Protein 3GOH (pdb70)

Solvent-accessible surface area: 13805 Å² total

Secondary structure (DSSP, 8-state):
-EEEEEEEETTTTEEEEEEEEPPPPPTTEEEEEEEEEEE-HHHHHHHHH-TT-PPTT----SEEEEEEEEE-TTS------EEEEE--TTS--SSBSEEEEETT-----TTS-HHHHHTSHHHHHHHHHHHTTS---S--EEEEE--SHHHHHHH--TTTT-EEEEE-SS--HHHHHHHTEEEEESSGGG--S-EEEEE--TTGGGEEEEEEEEEE-----SEEEEE-GGGHHHH--HHHHHH--HHHHHHHHHHTT---PPPEEEETT--HHHHHHHHH---EEEES--

Radius of gyration: 19.59 Å; Cα contacts (8 Å, |Δi|>4): 648; chains: 1; bounding box: 59×44×46 Å

CATH classification: 3.90.180.10 (+1 more: 3.40.50.720)

Structure (mmCIF, N/CA/C/O backbone):
data_3GOH
#
_entry.id   3GOH
#
_cell.length_a   98.068
_cell.length_b   52.046
_cell.length_c   68.936
_cell.angle_alpha   90.000
_cell.angle_beta   95.290
_cell.angle_gamma   90.000
#
_symmetry.space_group_name_H-M   'C 1 2 1'
#
loop_
_entity.id
_entity.type
_entity.pdbx_description
1 polymer 'Alcohol dehydrogenase, zinc-containing'
2 non-polymer GLYCEROL
3 water water
#
loop_
_atom_site.group_PDB
_atom_site.id
_atom_site.type_symbol
_atom_site.label_atom_id
_atom_site.label_alt_id
_atom_site.label_comp_id
_atom_site.label_asym_id
_atom_site.label_entity_id
_atom_site.label_seq_id
_atom_site.pdbx_PDB_ins_code
_atom_site.Cartn_x
_atom_site.Cartn_y
_atom_site.Cartn_z
_atom_site.occupancy
_atom_site.B_iso_or_equiv
_atom_site.auth_seq_id
_atom_site.auth_comp_id
_atom_site.auth_asym_id
_atom_site.auth_atom_id
_atom_site.pdbx_PDB_model_num
ATOM 6 N N . GLU A 1 3 ? 10.885 2.077 0.233 1.00 45.63 2 GLU A N 1
ATOM 7 C CA . GLU A 1 3 ? 10.727 0.832 0.974 1.00 43.22 2 GLU A CA 1
ATOM 8 C C . GLU A 1 3 ? 12.069 0.022 1.144 1.00 34.32 2 GLU A C 1
ATOM 9 O O . GLU A 1 3 ? 12.342 -0.470 2.226 1.00 35.67 2 GLU A O 1
ATOM 15 N N . GLN A 1 4 ? 12.921 -0.009 0.122 1.00 30.11 3 GLN A N 1
ATOM 16 C CA . GLN A 1 4 ? 14.191 -0.743 0.276 1.00 24.71 3 GLN A CA 1
ATOM 17 C C . GLN A 1 4 ? 15.370 0.277 0.211 1.00 27.97 3 GLN A C 1
ATOM 18 O O . GLN A 1 4 ? 15.214 1.434 -0.200 1.00 25.53 3 GLN A O 1
ATOM 24 N N . HIS A 1 5 ? 16.542 -0.194 0.624 1.00 21.47 4 HIS A N 1
ATOM 25 C CA . HIS A 1 5 ? 17.765 0.545 0.418 1.00 19.17 4 HIS A CA 1
ATOM 26 C C . HIS A 1 5 ? 18.917 -0.391 0.100 1.00 17.03 4 HIS A C 1
ATOM 27 O O . HIS A 1 5 ? 18.849 -1.625 0.347 1.00 17.50 4 HIS A O 1
ATOM 34 N N . GLN A 1 6 ? 19.962 0.216 -0.445 1.00 17.82 5 GLN A N 1
ATOM 35 C CA A GLN A 1 6 ? 21.133 -0.477 -0.821 0.50 16.06 5 GLN A CA 1
ATOM 36 C CA B GLN A 1 6 ? 21.129 -0.521 -0.826 0.50 17.53 5 GLN A CA 1
ATOM 37 C C . GLN A 1 6 ? 22.074 -0.636 0.362 1.00 17.09 5 GLN A C 1
ATOM 38 O O . GLN A 1 6 ? 22.313 0.341 1.057 1.00 17.96 5 GLN A O 1
ATOM 49 N N . VAL A 1 7 ? 22.624 -1.840 0.539 1.00 15.63 6 VAL A N 1
ATOM 50 C CA . VAL A 1 7 ? 23.551 -2.217 1.629 1.00 14.96 6 VAL A CA 1
ATOM 51 C C . VAL A 1 7 ? 24.700 -3.023 1.015 1.00 19.71 6 VAL A C 1
ATOM 52 O O . VAL A 1 7 ? 24.555 -3.736 -0.020 1.00 19.33 6 VAL A O 1
ATOM 56 N N . TRP A 1 8 ? 25.825 -2.989 1.713 1.00 16.97 7 TRP A N 1
ATOM 57 C CA . TRP A 1 8 ? 26.936 -3.896 1.461 1.00 18.66 7 TRP A CA 1
ATOM 58 C C . TRP A 1 8 ? 26.931 -4.909 2.581 1.00 18.83 7 TRP A C 1
ATOM 59 O O . TRP A 1 8 ? 27.190 -4.549 3.717 1.00 20.10 7 TRP A O 1
ATOM 70 N N . ALA A 1 9 ? 26.591 -6.134 2.234 1.00 18.91 8 ALA A N 1
ATOM 71 C CA . ALA A 1 9 ? 26.286 -7.219 3.172 1.00 22.04 8 ALA A CA 1
ATOM 72 C C . ALA A 1 9 ? 27.429 -8.217 3.204 1.00 20.34 8 ALA A C 1
ATOM 73 O O . ALA A 1 9 ? 27.987 -8.609 2.195 1.00 19.63 8 ALA A O 1
ATOM 75 N N . TYR A 1 10 ? 27.764 -8.662 4.418 1.00 21.47 9 TYR A N 1
ATOM 76 C CA . TYR A 1 10 ? 28.913 -9.507 4.656 1.00 18.33 9 TYR A CA 1
ATOM 77 C C . TYR A 1 10 ? 28.649 -10.970 4.231 1.00 19.43 9 TYR A C 1
ATOM 78 O O . TYR A 1 10 ? 27.613 -11.548 4.560 1.00 21.63 9 TYR A O 1
ATOM 87 N N . GLN A 1 11 ? 29.614 -11.519 3.518 1.00 20.05 10 GLN A N 1
ATOM 88 C CA . GLN A 1 11 ? 29.617 -12.920 3.098 1.00 22.47 10 GLN A CA 1
ATOM 89 C C . GLN A 1 11 ? 30.712 -13.617 3.916 1.00 22.53 10 GLN A C 1
ATOM 90 O O . GLN A 1 11 ? 31.905 -13.350 3.743 1.00 21.98 10 GLN A O 1
ATOM 96 N N . THR A 1 12 ? 30.279 -14.491 4.835 1.00 23.74 11 THR A N 1
ATOM 97 C CA . THR A 1 12 ? 31.168 -15.198 5.731 1.00 24.22 11 THR A CA 1
ATOM 98 C C . THR A 1 12 ? 32.152 -16.115 4.965 1.00 25.18 11 THR A C 1
ATOM 99 O O . THR A 1 12 ? 33.333 -16.202 5.300 1.00 28.06 11 THR A O 1
ATOM 103 N N . LYS A 1 13 ? 31.660 -16.805 3.930 1.00 26.82 12 LYS A N 1
ATOM 104 C CA . LYS A 1 13 ? 32.459 -17.772 3.194 1.00 29.28 12 LYS A CA 1
ATOM 105 C C . LYS A 1 13 ? 33.675 -17.128 2.565 1.00 29.73 12 LYS A C 1
ATOM 106 O O . LYS A 1 13 ? 34.754 -17.663 2.609 1.00 30.76 12 LYS A O 1
ATOM 112 N N . THR A 1 14 ? 33.484 -15.965 1.959 1.00 27.58 13 THR A N 1
ATOM 113 C CA . THR A 1 14 ? 34.527 -15.327 1.151 1.00 25.27 13 THR A CA 1
ATOM 114 C C . THR A 1 14 ? 35.143 -14.082 1.818 1.00 24.75 13 THR A C 1
ATOM 115 O O . THR A 1 14 ? 35.982 -13.415 1.212 1.00 25.82 13 THR A O 1
ATOM 119 N N . HIS A 1 15 ? 34.702 -13.769 3.020 1.00 24.38 14 HIS A N 1
ATOM 120 C CA . HIS A 1 15 ? 35.230 -12.609 3.800 1.00 24.24 14 HIS A CA 1
ATOM 121 C C . HIS A 1 15 ? 35.190 -11.349 2.950 1.00 25.77 14 HIS A C 1
ATOM 122 O O . HIS A 1 15 ? 36.206 -10.706 2.690 1.00 22.40 14 HIS A O 1
ATOM 129 N N . SER A 1 16 ? 33.990 -11.045 2.442 1.00 23.67 15 SER A N 1
ATOM 130 C CA . SER A 1 16 ? 33.817 -9.969 1.506 1.00 20.66 15 SER A CA 1
ATOM 131 C C . SER A 1 16 ? 32.442 -9.382 1.720 1.00 20.37 15 SER A C 1
ATOM 132 O O . SER A 1 16 ? 31.678 -9.839 2.575 1.00 20.39 15 SER A O 1
ATOM 135 N N . VAL A 1 17 ? 32.168 -8.309 0.989 1.00 19.36 16 VAL A N 1
ATOM 136 C CA . VAL A 1 17 ? 30.832 -7.712 0.989 1.00 18.20 16 VAL A CA 1
ATOM 137 C C . VAL A 1 17 ? 30.290 -7.695 -0.444 1.00 19.36 16 VAL A C 1
ATOM 138 O O . VAL A 1 17 ? 31.047 -7.675 -1.450 1.00 21.72 16 VAL A O 1
ATOM 142 N N . THR A 1 18 ? 28.971 -7.732 -0.537 1.00 18.33 17 THR A N 1
ATOM 143 C CA . THR A 1 18 ? 28.277 -7.702 -1.781 1.00 18.64 17 THR A CA 1
ATOM 144 C C . THR A 1 18 ? 27.104 -6.747 -1.670 1.00 18.94 17 THR A C 1
ATOM 145 O O . THR A 1 18 ? 26.485 -6.572 -0.605 1.00 20.10 17 THR A O 1
ATOM 149 N N . LEU A 1 19 ? 26.737 -6.145 -2.791 1.00 19.41 18 LEU A N 1
ATOM 150 C CA . LEU A 1 19 ? 25.678 -5.148 -2.817 1.00 18.09 18 LEU A CA 1
ATOM 151 C C . LEU A 1 19 ? 24.309 -5.814 -2.928 1.00 16.40 18 LEU A C 1
ATOM 152 O O . LEU A 1 19 ? 24.111 -6.727 -3.754 1.00 18.21 18 LEU A O 1
ATOM 157 N N . ASN A 1 20 ? 23.392 -5.375 -2.070 1.00 19.40 19 ASN A N 1
ATOM 158 C CA . ASN A 1 20 ? 22.034 -5.880 -2.118 1.00 17.22 19 ASN A CA 1
ATOM 159 C C . ASN A 1 20 ? 21.038 -4.796 -1.721 1.00 17.41 19 ASN A C 1
ATOM 160 O O . ASN A 1 20 ? 21.426 -3.733 -1.201 1.00 18.51 19 ASN A O 1
ATOM 165 N N . SER A 1 21 ? 19.774 -5.018 -2.051 1.00 17.02 20 SER A N 1
ATOM 166 C CA A SER A 1 21 ? 18.674 -4.148 -1.645 0.50 17.06 20 SER A CA 1
ATOM 167 C CA B SER A 1 21 ? 18.689 -4.147 -1.653 0.50 17.67 20 SER A CA 1
ATOM 168 C C . SER A 1 21 ? 17.869 -4.893 -0.621 1.00 19.07 20 SER A C 1
ATOM 169 O O . SER A 1 21 ? 17.498 -6.075 -0.849 1.00 19.36 20 SER A O 1
ATOM 174 N N . VAL A 1 22 ? 17.635 -4.260 0.512 1.00 18.09 21 VAL A N 1
ATOM 175 C CA . VAL A 1 22 ? 16.924 -4.845 1.648 1.00 16.72 21 VAL A CA 1
ATOM 176 C C . VAL A 1 22 ? 15.965 -3.847 2.230 1.00 22.57 21 VAL A C 1
ATOM 177 O O . VAL A 1 22 ? 16.066 -2.646 2.011 1.00 19.71 21 VAL A O 1
ATOM 181 N N . ASP A 1 23 ? 14.996 -4.352 2.983 1.00 24.90 22 ASP A N 1
ATOM 182 C CA . ASP A 1 23 ? 14.002 -3.470 3.556 1.00 27.60 22 ASP A CA 1
ATOM 183 C C . ASP A 1 23 ? 14.654 -2.474 4.523 1.00 28.17 22 ASP A C 1
ATOM 184 O O . ASP A 1 23 ? 15.567 -2.763 5.284 1.00 26.88 22 ASP A O 1
ATOM 189 N N . ILE A 1 24 ? 14.203 -1.225 4.424 1.00 31.80 23 ILE A N 1
ATOM 190 C CA . ILE A 1 24 ? 14.557 -0.268 5.444 1.00 31.79 23 ILE A CA 1
ATOM 191 C C . ILE A 1 24 ? 13.665 -0.591 6.637 1.00 34.26 23 ILE A C 1
ATOM 192 O O . ILE A 1 24 ? 12.419 -0.656 6.491 1.00 33.41 23 ILE A O 1
ATOM 197 N N . PRO A 1 25 ? 14.287 -0.842 7.782 1.00 35.82 24 PRO A N 1
ATOM 198 C CA . PRO A 1 25 ? 13.624 -1.119 9.046 1.00 41.42 24 PRO A CA 1
ATOM 199 C C . PRO A 1 25 ? 12.777 0.059 9.565 1.00 42.81 24 PRO A C 1
ATOM 200 O O . PRO A 1 25 ? 13.153 1.219 9.402 1.00 39.07 24 PRO A O 1
ATOM 204 N N . ALA A 1 26 ? 11.636 -0.247 10.172 1.00 44.60 25 ALA A N 1
ATOM 205 C CA . ALA A 1 26 ? 10.973 0.681 11.103 1.00 43.57 25 ALA A CA 1
ATOM 206 C C . ALA A 1 26 ? 11.894 0.836 12.331 1.00 41.75 25 ALA A C 1
ATOM 207 O O . ALA A 1 26 ? 12.718 -0.045 12.603 1.00 40.68 25 ALA A O 1
ATOM 209 N N . LEU A 1 27 ? 11.742 1.950 13.061 1.00 40.00 26 LEU A N 1
ATOM 210 C CA . LEU A 1 27 ? 12.616 2.347 14.209 1.00 36.42 26 LEU A CA 1
ATOM 211 C C . LEU A 1 27 ? 12.067 2.042 15.617 1.00 38.24 26 LEU A C 1
ATOM 212 O O . LEU A 1 27 ? 10.877 2.203 15.823 1.00 38.73 26 LEU A O 1
ATOM 217 N N . ALA A 1 28 ? 12.937 1.699 16.572 1.00 37.47 27 ALA A N 1
ATOM 218 C CA . ALA A 1 28 ? 12.570 1.633 18.004 1.00 39.12 27 ALA A CA 1
ATOM 219 C C . ALA A 1 28 ? 12.361 3.036 18.587 1.00 39.72 27 ALA A C 1
ATOM 220 O O . ALA A 1 28 ? 12.639 4.038 17.924 1.00 38.76 27 ALA A O 1
ATOM 222 N N . ALA A 1 29 ? 11.873 3.114 19.832 1.00 37.14 28 ALA A N 1
ATOM 223 C CA . ALA A 1 29 ? 11.402 4.390 20.371 1.00 36.50 28 ALA A CA 1
ATOM 224 C C . ALA A 1 29 ? 12.492 5.459 20.513 1.00 35.28 28 ALA A C 1
ATOM 225 O O . ALA A 1 29 ? 12.209 6.644 20.277 1.00 36.73 28 ALA A O 1
ATOM 227 N N . ASP A 1 30 ? 13.693 5.037 20.931 1.00 35.02 29 ASP A N 1
ATOM 228 C CA . ASP A 1 30 ? 14.868 5.889 21.111 1.00 33.58 29 ASP A CA 1
ATOM 229 C C . ASP A 1 30 ? 15.824 5.900 19.900 1.00 31.83 29 ASP A C 1
ATOM 230 O O . ASP A 1 30 ? 16.930 6.423 20.010 1.00 33.44 29 ASP A O 1
ATOM 232 N N . ASP A 1 31 ? 15.393 5.296 18.793 1.00 28.93 30 ASP A N 1
ATOM 233 C CA . ASP A 1 31 ? 16.189 5.242 17.537 1.00 30.52 30 ASP A CA 1
ATOM 234 C C . ASP A 1 31 ? 15.925 6.366 16.499 1.00 28.98 30 ASP A C 1
ATOM 235 O O . ASP A 1 31 ? 14.857 6.969 16.422 1.00 29.01 30 ASP A O 1
ATOM 240 N N . ILE A 1 32 ? 16.950 6.615 15.671 1.00 25.76 31 ILE A N 1
ATOM 241 C CA . ILE A 1 32 ? 16.885 7.571 14.557 1.00 26.55 31 ILE A CA 1
ATOM 242 C C . ILE A 1 32 ? 17.427 6.894 13.300 1.00 25.11 31 ILE A C 1
ATOM 243 O O . ILE A 1 32 ? 18.224 5.964 13.422 1.00 25.79 31 ILE A O 1
ATOM 248 N N . LEU A 1 33 ? 16.911 7.298 12.146 1.00 21.38 32 LEU A N 1
ATOM 249 C CA . LEU A 1 33 ? 17.363 6.829 1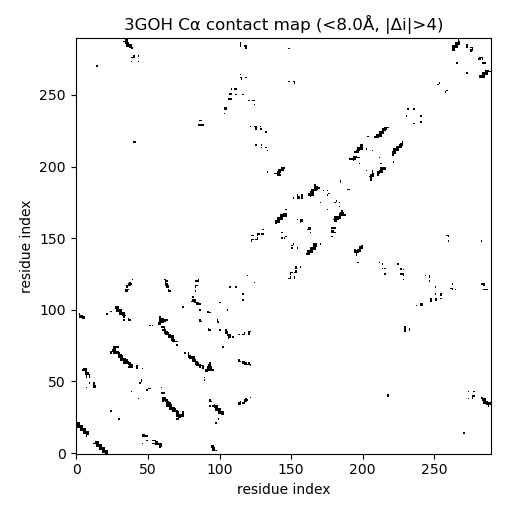0.849 1.00 22.22 32 LEU A CA 1
ATOM 250 C C . LEU A 1 33 ? 18.152 7.933 10.183 1.00 20.38 32 LEU A C 1
ATOM 251 O O . LEU A 1 33 ? 17.649 9.046 9.929 1.00 21.62 32 LEU A O 1
ATOM 256 N N . VAL A 1 34 ? 19.422 7.633 9.895 1.00 20.33 33 VAL A N 1
ATOM 257 C CA . VAL A 1 34 ? 20.270 8.574 9.198 1.00 19.57 33 VAL A CA 1
ATOM 258 C C . VAL A 1 34 ? 20.391 8.161 7.743 1.00 18.37 33 VAL A C 1
ATOM 259 O O . VAL A 1 34 ? 20.653 7.019 7.443 1.00 18.45 33 VAL A O 1
ATOM 263 N N . GLN A 1 35 ? 20.200 9.125 6.844 1.00 19.75 34 GLN A N 1
ATOM 264 C CA . GLN A 1 35 ? 20.465 8.977 5.446 1.00 18.01 34 GLN A CA 1
ATOM 265 C C . GLN A 1 35 ? 21.946 9.284 5.236 1.00 17.38 34 GLN A C 1
ATOM 266 O O . GLN A 1 35 ? 22.347 10.455 5.378 1.00 17.66 34 GLN A O 1
ATOM 272 N N . ASN A 1 36 ? 22.746 8.261 5.016 1.00 18.15 35 ASN A N 1
ATOM 273 C CA . ASN A 1 36 ? 24.183 8.450 4.880 1.00 18.66 35 ASN A CA 1
ATOM 274 C C . ASN A 1 36 ? 24.530 9.261 3.630 1.00 22.98 35 ASN A C 1
ATOM 275 O O . ASN A 1 36 ? 23.893 9.145 2.574 1.00 21.93 35 ASN A O 1
ATOM 280 N N . GLN A 1 37 ? 25.441 10.196 3.822 1.00 16.94 36 GLN A N 1
ATOM 281 C CA . GLN A 1 37 ? 25.991 10.984 2.737 1.00 16.12 36 GLN A CA 1
ATOM 282 C C . GLN A 1 37 ? 27.429 10.680 2.521 1.00 17.99 36 GLN A C 1
ATOM 283 O O . GLN A 1 37 ? 27.933 10.883 1.435 1.00 19.34 36 GLN A O 1
ATOM 289 N N . ALA A 1 38 ? 28.130 10.279 3.573 1.00 17.82 37 ALA A N 1
ATOM 290 C CA . ALA A 1 38 ? 29.496 9.763 3.394 1.00 17.19 37 ALA A CA 1
ATOM 291 C C . ALA A 1 38 ? 29.720 8.699 4.432 1.00 16.59 37 ALA A C 1
ATOM 292 O O . ALA A 1 38 ? 29.071 8.721 5.499 1.00 18.93 37 ALA A O 1
ATOM 294 N N . ILE A 1 39 ? 30.604 7.767 4.098 1.00 18.00 38 ILE A N 1
ATOM 295 C CA . ILE A 1 39 ? 30.815 6.564 4.906 1.00 18.15 38 ILE A CA 1
ATOM 296 C C . ILE A 1 39 ? 32.298 6.453 5.120 1.00 18.09 38 ILE A C 1
ATOM 297 O O . ILE A 1 39 ? 33.083 6.467 4.145 1.00 19.27 38 ILE A O 1
ATOM 302 N N . GLY A 1 40 ? 32.739 6.322 6.354 1.00 18.92 39 GLY A N 1
ATOM 303 C CA . GLY A 1 40 ? 34.125 6.115 6.676 1.00 19.41 39 GLY A CA 1
ATOM 304 C C . GLY A 1 40 ? 34.520 4.678 6.531 1.00 19.36 39 GLY A C 1
ATOM 305 O O . GLY A 1 40 ? 33.733 3.751 6.761 1.00 19.80 39 GLY A O 1
ATOM 306 N N . ILE A 1 41 ? 35.750 4.432 6.106 1.00 18.20 40 ILE A N 1
ATOM 307 C CA . ILE A 1 41 ? 36.323 3.110 6.251 1.00 20.60 40 ILE A CA 1
ATOM 308 C C . ILE A 1 41 ? 37.434 3.225 7.300 1.00 22.03 40 ILE A C 1
ATOM 309 O O . ILE A 1 41 ? 38.313 4.122 7.200 1.00 21.81 40 ILE A O 1
ATOM 314 N N . ASN A 1 42 ? 37.434 2.325 8.266 1.00 20.09 41 ASN A N 1
ATOM 315 C CA . ASN A 1 42 ? 38.382 2.273 9.346 1.00 18.38 41 ASN A CA 1
ATOM 316 C C . ASN A 1 42 ? 39.061 0.919 9.285 1.00 22.61 41 ASN A C 1
ATOM 317 O O . ASN A 1 42 ? 38.470 -0.044 8.804 1.00 20.70 41 ASN A O 1
ATOM 322 N N . PRO A 1 43 ? 40.305 0.837 9.800 1.00 22.05 42 PRO A N 1
ATOM 323 C CA . PRO A 1 43 ? 40.948 -0.462 9.883 1.00 21.56 42 PRO A CA 1
ATOM 324 C C . PRO A 1 43 ? 40.090 -1.543 10.540 1.00 20.42 42 PRO A C 1
ATOM 325 O O . PRO A 1 43 ? 40.110 -2.691 10.056 1.00 22.99 42 PRO A O 1
ATOM 329 N N . VAL A 1 44 ? 39.322 -1.215 11.583 1.00 20.54 43 VAL A N 1
ATOM 330 C CA . VAL A 1 44 ? 38.545 -2.221 12.264 1.00 23.54 43 VAL A CA 1
ATOM 331 C C . VAL A 1 44 ? 37.567 -2.868 11.284 1.00 22.08 43 VAL A C 1
ATOM 332 O O . VAL A 1 44 ? 37.328 -4.062 11.341 1.00 21.69 43 VAL A O 1
ATOM 336 N N . ASP A 1 45 ? 37.069 -2.081 10.321 1.00 20.36 44 ASP A N 1
ATOM 337 C CA . ASP A 1 45 ? 36.099 -2.632 9.334 1.00 19.46 44 ASP A CA 1
ATOM 338 C C . ASP A 1 45 ? 36.732 -3.700 8.443 1.00 21.52 44 ASP A C 1
ATOM 339 O O . ASP A 1 45 ? 36.233 -4.839 8.355 1.00 22.51 44 ASP A O 1
ATOM 344 N N . TRP A 1 46 ? 37.846 -3.394 7.784 1.00 21.16 45 TRP A N 1
ATOM 345 C CA . TRP A 1 46 ? 38.457 -4.433 6.978 1.00 21.00 45 TRP A CA 1
ATOM 346 C C . TRP A 1 46 ? 39.052 -5.564 7.824 1.00 21.36 45 TRP A C 1
ATOM 347 O O . TRP A 1 46 ? 39.104 -6.734 7.364 1.00 23.15 45 TRP A O 1
ATOM 358 N N . LYS A 1 47 ? 39.492 -5.266 9.063 1.00 23.66 46 LYS A N 1
ATOM 359 C CA . LYS A 1 47 ? 39.990 -6.328 9.955 1.00 26.49 46 LYS A CA 1
ATOM 360 C C . LYS A 1 47 ? 38.867 -7.288 10.338 1.00 25.22 46 LYS A C 1
ATOM 361 O O . LYS A 1 47 ? 39.086 -8.508 10.313 1.00 25.71 46 LYS A O 1
ATOM 367 N N . PHE A 1 48 ? 37.677 -6.775 10.680 1.00 22.04 47 PHE A N 1
ATOM 368 C CA . PHE A 1 48 ? 36.599 -7.649 11.067 1.00 21.54 47 PHE A CA 1
ATOM 369 C C . PHE A 1 48 ? 36.045 -8.376 9.831 1.00 21.29 47 PHE A C 1
ATOM 370 O O . PHE A 1 48 ? 35.635 -9.547 9.926 1.00 22.92 47 PHE A O 1
ATOM 378 N N . ILE A 1 49 ? 36.077 -7.740 8.664 1.00 21.76 48 ILE A N 1
ATOM 379 C CA . ILE A 1 49 ? 35.648 -8.429 7.431 1.00 22.84 48 ILE A CA 1
ATOM 380 C C . ILE A 1 49 ? 36.546 -9.652 7.193 1.00 26.80 48 ILE A C 1
ATOM 381 O O . ILE A 1 49 ? 36.066 -10.736 6.818 1.00 24.09 48 ILE A O 1
ATOM 386 N N . LYS A 1 50 ? 37.831 -9.472 7.455 1.00 26.75 49 LYS A N 1
ATOM 387 C CA . LYS A 1 50 ? 38.814 -10.546 7.265 1.00 29.42 49 LYS A CA 1
ATOM 388 C C . LYS A 1 50 ? 38.714 -11.662 8.290 1.00 27.25 49 LYS A C 1
ATOM 389 O O . LYS A 1 50 ? 38.792 -12.852 7.915 1.00 31.50 49 LYS A O 1
ATOM 393 N N . ALA A 1 51 ? 38.552 -11.325 9.561 1.00 29.03 50 ALA A N 1
ATOM 394 C CA . ALA A 1 51 ? 38.689 -12.298 10.659 1.00 30.75 50 ALA A CA 1
ATOM 395 C C . ALA A 1 51 ? 37.340 -12.704 11.254 1.00 32.33 50 ALA A C 1
ATOM 396 O O . ALA A 1 51 ? 37.260 -13.704 11.948 1.00 30.16 50 ALA A O 1
ATOM 398 N N . ASN A 1 52 ? 36.292 -11.938 10.977 1.00 27.29 51 ASN A N 1
ATOM 399 C CA . ASN A 1 52 ? 34.967 -12.138 11.608 1.00 26.32 51 ASN A CA 1
ATOM 400 C C . ASN A 1 52 ? 34.996 -12.510 13.097 1.00 29.31 51 ASN A C 1
ATOM 401 O O . ASN A 1 52 ? 34.383 -13.503 13.516 1.00 27.99 51 ASN A O 1
ATOM 406 N N . PRO A 1 53 ? 35.668 -11.689 13.908 1.00 28.78 52 PRO A N 1
ATOM 407 C CA . PRO A 1 53 ? 35.950 -12.075 15.271 1.00 30.37 52 PRO A CA 1
ATOM 408 C C . PRO A 1 53 ? 34.742 -12.108 16.169 1.00 31.54 52 PRO A C 1
ATOM 409 O O . PRO A 1 53 ? 34.782 -12.795 17.180 1.00 32.07 52 PRO A O 1
ATOM 413 N N . ILE A 1 54 ? 33.656 -11.435 15.812 1.00 28.27 53 ILE A N 1
ATOM 414 C CA . ILE A 1 54 ? 32.469 -11.480 16.646 1.00 27.97 53 ILE A CA 1
ATOM 415 C C . ILE A 1 54 ? 31.296 -12.227 16.001 1.00 28.22 53 ILE A C 1
ATOM 416 O O . ILE A 1 54 ? 30.143 -12.029 16.375 1.00 27.10 53 ILE A O 1
ATOM 421 N N . ASN A 1 55 ? 31.637 -13.117 15.078 1.00 27.41 54 ASN A N 1
ATOM 422 C CA A ASN A 1 55 ? 30.689 -14.051 14.483 0.50 28.03 54 ASN A CA 1
ATOM 423 C CA B ASN A 1 55 ? 30.673 -14.055 14.498 0.50 27.33 54 ASN A CA 1
ATOM 424 C C . ASN A 1 55 ? 29.480 -13.347 13.884 1.00 27.55 54 ASN A C 1
ATOM 425 O O . ASN A 1 55 ? 28.325 -13.668 14.171 1.00 26.31 54 ASN A O 1
ATOM 434 N N . TRP A 1 56 ? 29.761 -12.373 13.044 1.00 23.77 55 TRP A N 1
ATOM 435 C CA . TRP A 1 56 ? 28.713 -11.789 12.233 1.00 23.63 55 TRP A CA 1
ATOM 436 C C . TRP A 1 56 ? 28.035 -12.891 11.417 1.00 20.31 55 TRP A C 1
ATOM 437 O O . TRP A 1 56 ? 28.674 -13.818 10.974 1.00 23.92 55 TRP A O 1
ATOM 448 N N . SER A 1 57 ? 26.717 -12.776 11.284 1.00 21.20 56 SER A N 1
ATOM 449 C CA . SER A 1 57 ? 25.940 -13.566 10.365 1.00 21.56 56 SER A CA 1
ATOM 450 C C . SER A 1 57 ? 26.153 -13.115 8.919 1.00 20.82 56 SER A C 1
ATOM 451 O O . SER A 1 57 ? 26.434 -11.969 8.649 1.00 21.68 56 SER A O 1
ATOM 454 N N . ASN A 1 58 ? 25.973 -14.034 7.984 1.00 19.83 57 ASN A N 1
ATOM 455 C CA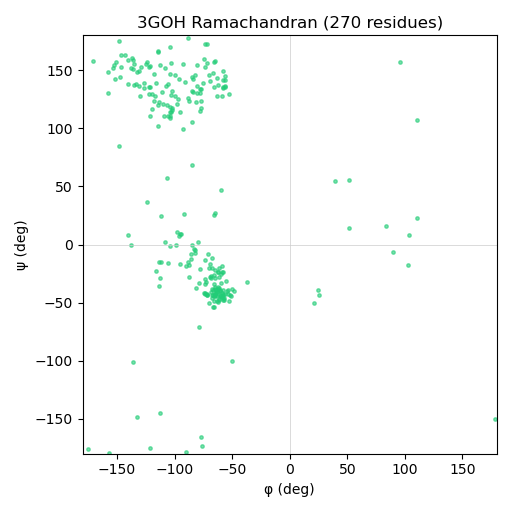 . ASN A 1 58 ? 25.894 -13.637 6.576 1.00 22.08 57 ASN A CA 1
ATOM 456 C C . ASN A 1 58 ? 24.745 -12.650 6.460 1.00 22.34 57 ASN A C 1
ATOM 457 O O . ASN A 1 58 ? 23.647 -12.822 7.063 1.00 24.62 57 ASN A O 1
ATOM 462 N N . GLY A 1 59 ? 24.996 -11.551 5.735 1.00 21.38 58 GLY A N 1
ATOM 463 C CA . GLY A 1 59 ? 24.047 -10.493 5.600 1.00 21.48 58 GLY A CA 1
ATOM 464 C C . GLY A 1 59 ? 24.326 -9.262 6.457 1.00 20.72 58 GLY A C 1
ATOM 465 O O . GLY A 1 59 ? 23.772 -8.195 6.239 1.00 23.25 58 GLY A O 1
ATOM 466 N N . HIS A 1 60 ? 25.172 -9.435 7.478 1.00 19.16 59 HIS A N 1
ATOM 467 C CA . HIS A 1 60 ? 25.498 -8.334 8.357 1.00 19.18 59 HIS A CA 1
ATOM 468 C C . HIS A 1 60 ? 26.047 -7.145 7.572 1.00 17.58 59 HIS A C 1
ATOM 469 O O . HIS A 1 60 ? 26.935 -7.321 6.718 1.00 19.91 59 HIS A O 1
ATOM 476 N N . VAL A 1 61 ? 25.614 -5.927 7.886 1.00 17.82 60 VAL A N 1
ATOM 477 C CA . VAL A 1 61 ? 26.119 -4.740 7.208 1.00 17.61 60 VAL A CA 1
ATOM 478 C C . VAL A 1 61 ? 27.268 -4.129 8.057 1.00 17.43 60 VAL A C 1
ATOM 479 O O . VAL A 1 61 ? 27.025 -3.672 9.160 1.00 20.14 60 VAL A O 1
ATOM 483 N N . PRO A 1 62 ? 28.519 -4.148 7.541 1.00 18.17 61 PRO A N 1
ATOM 484 C CA . PRO A 1 62 ? 29.584 -3.568 8.390 1.00 18.06 61 PRO A CA 1
ATOM 485 C C . PRO A 1 62 ? 29.565 -2.035 8.400 1.00 20.31 61 PRO A C 1
ATOM 486 O O . PRO A 1 62 ? 28.675 -1.383 7.820 1.00 18.91 61 PRO A O 1
ATOM 490 N N . GLY A 1 63 ? 30.599 -1.459 9.034 1.00 19.80 62 GLY A N 1
ATOM 491 C CA . GLY A 1 63 ? 30.897 -0.017 8.942 1.00 20.01 62 GLY A CA 1
ATOM 49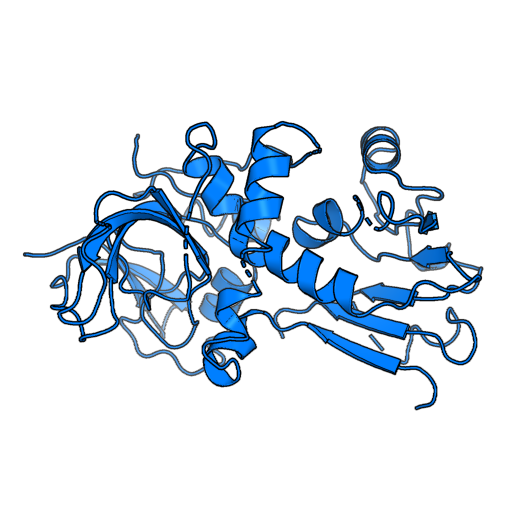2 C C . GLY A 1 63 ? 30.650 0.711 10.234 1.00 21.14 62 GLY A C 1
ATOM 493 O O . GLY A 1 63 ? 29.503 0.792 10.701 1.00 20.06 62 GLY A O 1
ATOM 494 N N . VAL A 1 64 ? 31.682 1.115 10.946 1.00 18.46 63 VAL A N 1
ATOM 495 C CA . VAL A 1 64 ? 31.482 1.840 12.190 1.00 19.05 63 VAL A CA 1
ATOM 496 C C . VAL A 1 64 ? 31.130 3.341 12.042 1.00 17.76 63 VAL A C 1
ATOM 497 O O . VAL A 1 64 ? 30.348 3.881 12.859 1.00 19.28 63 VAL A O 1
ATOM 501 N N . ASP A 1 65 ? 31.661 3.998 11.001 1.00 16.29 64 ASP A N 1
ATOM 502 C CA . ASP A 1 65 ? 31.606 5.453 10.878 1.00 15.94 64 ASP A CA 1
ATOM 503 C C . ASP A 1 65 ? 30.789 5.899 9.676 1.00 17.75 64 ASP A C 1
ATOM 504 O O . ASP A 1 65 ? 30.950 5.364 8.555 1.00 18.11 64 ASP A O 1
ATOM 509 N N . GLY A 1 66 ? 30.000 6.940 9.899 1.00 16.33 65 GLY A N 1
ATOM 510 C CA . GLY A 1 66 ? 29.355 7.633 8.792 1.00 16.96 65 GLY A CA 1
ATOM 511 C C . GLY A 1 66 ? 28.988 9.023 9.117 1.00 16.29 65 GLY A C 1
ATOM 512 O O . GLY A 1 66 ? 29.078 9.479 10.302 1.00 18.32 65 GLY A O 1
ATOM 513 N N . ALA A 1 67 ? 28.389 9.696 8.133 1.00 16.21 66 ALA A N 1
ATOM 514 C CA . ALA A 1 67 ? 27.860 10.996 8.344 1.00 17.17 66 ALA A CA 1
ATOM 515 C C . ALA A 1 67 ? 26.689 11.237 7.380 1.00 17.87 66 ALA A C 1
ATOM 516 O O . ALA A 1 67 ? 26.729 10.771 6.232 1.00 18.57 66 ALA A O 1
ATOM 518 N N . GLY A 1 68 ? 25.670 11.917 7.848 1.00 17.72 67 GLY A N 1
ATOM 519 C CA . GLY A 1 68 ? 24.570 12.215 6.956 1.00 15.69 67 GLY A CA 1
ATOM 520 C C . GLY A 1 68 ? 23.486 12.955 7.703 1.00 18.65 67 GLY A C 1
ATOM 521 O O . GLY A 1 68 ? 23.763 13.780 8.581 1.00 18.91 67 GLY A O 1
ATOM 522 N N . VAL A 1 69 ? 22.251 12.755 7.270 1.00 18.31 68 VAL A N 1
ATOM 523 C CA . VAL A 1 69 ? 21.138 13.606 7.708 1.00 18.22 68 VAL A CA 1
ATOM 524 C C . VAL A 1 69 ? 20.084 12.750 8.364 1.00 18.17 68 VAL A C 1
ATOM 525 O O . VAL A 1 69 ? 19.737 11.640 7.878 1.00 18.92 68 VAL A O 1
ATOM 529 N N . ILE A 1 70 ? 19.558 13.211 9.497 1.00 20.51 69 ILE A N 1
ATOM 530 C CA . ILE A 1 70 ? 18.510 12.479 10.203 1.00 19.49 69 ILE A CA 1
ATOM 531 C C . ILE A 1 70 ? 17.184 12.688 9.477 1.00 20.01 69 ILE A C 1
ATOM 532 O O . ILE A 1 70 ? 16.738 13.799 9.331 1.00 21.89 69 ILE A O 1
ATOM 537 N N . VAL A 1 71 ? 16.605 11.597 8.974 1.00 21.36 70 VAL A N 1
ATOM 538 C CA . VAL A 1 71 ? 15.402 11.678 8.125 1.00 22.95 70 VAL A CA 1
ATOM 539 C C . VAL A 1 71 ? 14.176 11.068 8.764 1.00 26.67 70 VAL A C 1
ATOM 540 O O . VAL A 1 71 ? 13.060 11.350 8.316 1.00 27.17 70 VAL A O 1
ATOM 544 N N . LYS A 1 72 ? 14.349 10.293 9.820 1.00 24.35 71 LYS A N 1
ATOM 545 C CA . LYS A 1 72 ? 13.163 9.771 10.588 1.00 24.62 71 LYS A CA 1
ATOM 546 C C . LYS A 1 72 ? 13.572 9.507 12.037 1.00 25.37 71 LYS A C 1
ATOM 547 O O . LYS A 1 72 ? 14.730 9.276 12.294 1.00 28.04 71 LYS A O 1
ATOM 553 N N . VAL A 1 73 ? 12.625 9.594 12.990 1.00 23.68 72 VAL A N 1
ATOM 554 C CA . VAL A 1 73 ? 12.964 9.386 14.385 1.00 21.38 72 VAL A CA 1
ATOM 555 C C . VAL A 1 73 ? 11.889 8.536 15.040 1.00 27.25 72 VAL A C 1
ATOM 556 O O . VAL A 1 73 ? 10.769 8.542 14.583 1.00 30.45 72 VAL A O 1
ATOM 560 N N . GLY A 1 74 ? 12.301 7.807 16.066 1.00 31.45 73 GLY A N 1
ATOM 561 C CA . GLY A 1 74 ? 11.424 6.911 16.802 1.00 33.70 73 GLY A CA 1
ATOM 562 C C . GLY A 1 74 ? 10.488 7.701 17.671 1.00 36.54 73 GLY A C 1
ATOM 563 O O . GLY A 1 74 ? 10.620 8.926 17.840 1.00 33.44 73 GLY A O 1
ATOM 564 N N . ALA A 1 75 ? 9.546 6.975 18.252 1.00 39.46 74 ALA A N 1
ATOM 565 C CA . ALA A 1 75 ? 8.433 7.600 18.969 1.00 39.55 74 ALA A CA 1
ATOM 566 C C . ALA A 1 75 ? 8.844 8.514 20.125 1.00 38.78 74 ALA A C 1
ATOM 567 O O . ALA A 1 75 ? 8.234 9.551 20.317 1.00 43.52 74 ALA A O 1
ATOM 569 N N . LYS A 1 76 ? 9.861 8.140 20.893 1.00 35.32 75 LYS A N 1
ATOM 570 C CA . LYS A 1 76 ? 10.300 8.912 22.047 1.00 35.24 75 LYS A CA 1
ATOM 571 C C . LYS A 1 76 ? 11.453 9.881 21.732 1.00 37.68 75 LYS A C 1
ATOM 572 O O . LYS A 1 76 ? 12.048 10.473 22.637 1.00 38.65 75 LYS A O 1
ATOM 575 N N . VAL A 1 77 ? 11.793 10.043 20.455 1.00 36.86 76 VAL A N 1
ATOM 576 C CA . VAL A 1 77 ? 12.905 10.914 20.117 1.00 35.94 76 VAL A CA 1
ATOM 577 C C . VAL A 1 77 ? 12.365 12.310 19.888 1.00 35.06 76 VAL A C 1
ATOM 578 O O . VAL A 1 77 ? 11.315 12.495 19.264 1.00 36.69 76 VAL A O 1
ATOM 582 N N . ASP A 1 78 ?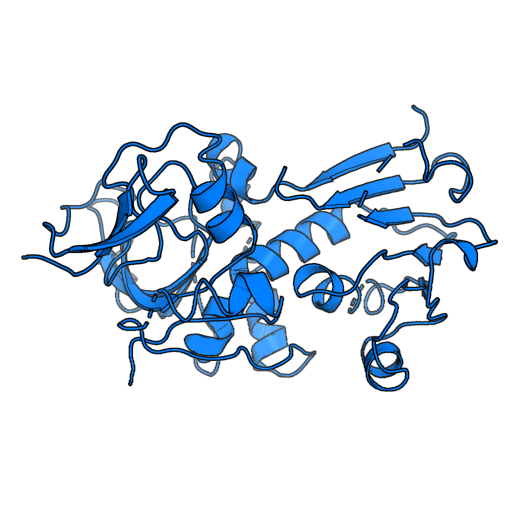 13.114 13.290 20.367 1.00 35.77 77 ASP A N 1
ATOM 583 C CA . ASP A 1 78 ? 12.773 14.685 20.165 1.00 38.08 77 ASP A CA 1
ATOM 584 C C . ASP A 1 78 ? 12.685 15.027 18.662 1.00 41.36 77 ASP A C 1
ATOM 585 O O . ASP A 1 78 ? 13.628 14.754 17.909 1.00 39.23 77 ASP A O 1
ATOM 590 N N . SER A 1 79 ? 11.575 15.633 18.238 1.00 39.93 78 SER A N 1
ATOM 591 C CA . SER A 1 79 ? 11.361 16.032 16.836 1.00 40.47 78 SER A CA 1
ATOM 592 C C . SER A 1 79 ? 12.406 17.055 16.323 1.00 38.98 78 SER A C 1
ATOM 593 O O . SER A 1 79 ? 12.625 17.175 15.103 1.00 39.64 78 SER A O 1
ATOM 595 N N . LYS A 1 80 ? 13.066 17.752 17.245 1.00 34.44 79 LYS A N 1
ATOM 596 C CA . LYS A 1 80 ? 14.178 18.660 16.899 1.00 35.35 79 LYS A CA 1
ATOM 597 C C . LYS A 1 80 ? 15.369 17.949 16.189 1.00 33.07 79 LYS A C 1
ATOM 598 O O . LYS A 1 80 ? 16.190 18.597 15.560 1.00 32.35 79 LYS A O 1
ATOM 610 N N . LEU A 1 82 ? 15.087 15.849 13.716 1.00 25.91 81 LEU A N 1
ATOM 611 C CA A LEU A 1 82 ? 14.830 15.713 12.280 0.70 26.91 81 LEU A CA 1
ATOM 612 C CA B LEU A 1 82 ? 14.791 15.736 12.291 0.30 26.29 81 LEU A CA 1
ATOM 613 C C . LEU A 1 82 ? 15.565 16.783 11.481 1.00 28.02 81 LEU A C 1
ATOM 614 O O . LEU A 1 82 ? 15.534 17.963 11.804 1.00 25.73 81 LEU A O 1
ATOM 623 N N . GLY A 1 83 ? 16.277 16.335 10.455 1.00 24.52 82 GLY A N 1
ATOM 624 C CA . GLY A 1 83 ? 16.953 17.219 9.496 1.00 22.87 82 GLY A CA 1
ATOM 625 C C . GLY A 1 83 ? 18.383 17.591 9.895 1.00 21.59 82 GLY A C 1
ATOM 626 O O . GLY A 1 83 ? 19.079 18.257 9.132 1.00 22.23 82 GLY A O 1
ATOM 627 N N . ARG A 1 84 ? 18.802 17.192 11.090 1.00 20.57 83 ARG A N 1
ATOM 628 C CA A ARG A 1 84 ? 20.133 17.529 11.564 0.60 19.54 83 ARG A CA 1
ATOM 629 C CA B ARG A 1 84 ? 20.126 17.473 11.605 0.40 18.77 83 ARG A CA 1
ATOM 630 C C . ARG A 1 84 ? 21.178 16.782 10.743 1.00 18.66 83 ARG A C 1
ATOM 631 O O . ARG A 1 84 ? 20.964 15.612 10.364 1.00 19.08 83 ARG A O 1
ATOM 646 N N . ARG A 1 85 ? 22.294 17.471 10.503 1.00 16.74 84 ARG A N 1
ATOM 647 C CA . ARG A 1 85 ? 23.491 16.898 9.899 1.00 16.35 84 ARG A CA 1
ATOM 648 C C . ARG A 1 85 ? 24.322 16.317 11.027 1.00 16.19 84 ARG A C 1
ATOM 649 O O . ARG A 1 85 ? 24.688 17.024 11.976 1.00 18.02 84 ARG A O 1
ATOM 657 N N . VAL A 1 86 ? 24.639 15.044 10.945 1.00 17.33 85 VAL A N 1
ATOM 658 C CA . VAL A 1 86 ? 25.319 14.327 12.062 1.00 17.99 85 VAL A CA 1
ATOM 659 C C . VAL A 1 86 ? 26.455 13.433 11.569 1.00 17.84 85 VAL A C 1
ATOM 660 O O . VAL A 1 86 ? 26.489 13.017 10.365 1.00 19.04 85 VAL A O 1
ATOM 664 N N . ALA A 1 87 ? 27.401 13.103 12.482 1.00 17.23 86 ALA A N 1
ATOM 665 C CA . ALA A 1 87 ? 28.353 12.038 12.265 1.00 19.33 86 ALA A CA 1
ATOM 666 C C . ALA A 1 87 ? 28.228 11.076 13.413 1.00 20.22 86 ALA A C 1
ATOM 667 O O . ALA A 1 87 ? 27.696 11.433 14.454 1.00 18.81 86 ALA A O 1
ATOM 669 N N . TYR A 1 88 ? 28.630 9.861 13.205 1.00 18.52 87 TYR A N 1
ATOM 670 C CA . TYR A 1 88 ? 28.441 8.816 14.207 1.00 18.85 87 TYR A CA 1
ATOM 671 C C . TYR A 1 88 ? 29.461 7.725 14.121 1.00 19.06 87 TYR A C 1
ATOM 672 O O . TYR A 1 88 ? 30.088 7.500 13.076 1.00 18.17 87 TYR A O 1
ATOM 681 N N . HIS A 1 89 ? 29.658 7.085 15.274 1.00 19.13 88 HIS A N 1
ATOM 682 C CA . HIS A 1 89 ? 30.407 5.854 15.445 1.00 18.64 88 HIS A CA 1
ATOM 683 C C . HIS A 1 89 ? 29.475 4.826 16.056 1.00 20.89 88 HIS A C 1
ATOM 684 O O . HIS A 1 89 ? 29.028 5.022 17.180 1.00 22.63 88 HIS A O 1
ATOM 691 N N . THR A 1 90 ? 29.114 3.813 15.270 1.00 20.89 89 THR A N 1
ATOM 692 C CA . THR A 1 90 ? 28.121 2.875 15.652 1.00 18.40 89 THR A CA 1
ATOM 693 C C . THR A 1 90 ? 28.754 1.555 16.069 1.00 20.02 89 THR A C 1
ATOM 694 O O . THR A 1 90 ? 29.962 1.357 15.905 1.00 24.81 89 THR A O 1
ATOM 698 N N . SER A 1 91 ? 27.922 0.684 16.642 1.00 20.65 90 SER A N 1
ATOM 699 C CA . SER A 1 91 ? 28.343 -0.581 17.223 1.00 22.11 90 SER A CA 1
ATOM 700 C C . SER A 1 91 ? 28.646 -1.607 16.142 1.00 25.35 90 SER A C 1
ATOM 701 O O . SER A 1 91 ? 27.880 -1.754 15.165 1.00 26.80 90 SER A O 1
ATOM 704 N N . LEU A 1 92 ? 29.710 -2.368 16.332 1.00 26.82 91 LEU A N 1
ATOM 705 C CA . LEU A 1 92 ? 30.082 -3.473 15.456 1.00 25.56 91 LEU A CA 1
ATOM 706 C C . LEU A 1 92 ? 29.104 -4.632 15.521 1.00 25.78 91 LEU A C 1
ATOM 707 O O . LEU A 1 92 ? 29.123 -5.473 14.642 1.00 25.39 91 LEU A O 1
ATOM 712 N N . LYS A 1 93 ? 28.198 -4.631 16.486 1.00 25.51 92 LYS A N 1
ATOM 713 C CA . LYS A 1 93 ? 27.283 -5.747 16.667 1.00 28.93 92 LYS A CA 1
ATOM 714 C C . LYS A 1 93 ? 26.006 -5.571 15.888 1.00 29.55 92 LYS A C 1
ATOM 715 O O . LYS A 1 93 ? 25.281 -6.548 15.697 1.00 32.30 92 LYS A O 1
ATOM 721 N N . ARG A 1 94 ? 25.691 -4.354 15.461 1.00 26.08 93 ARG A N 1
ATOM 722 C CA . ARG A 1 94 ? 24.483 -4.073 14.727 1.00 27.00 93 ARG A CA 1
ATOM 723 C C . ARG A 1 94 ? 24.835 -3.616 13.298 1.00 25.56 93 ARG A C 1
ATOM 724 O O . ARG A 1 94 ? 25.998 -3.314 12.991 1.00 25.06 93 ARG A O 1
ATOM 729 N N . HIS A 1 95 ? 23.822 -3.586 12.421 1.00 23.67 94 HIS A N 1
ATOM 730 C CA . HIS A 1 95 ? 24.044 -3.119 11.053 1.00 22.02 94 HIS A CA 1
ATOM 731 C C . HIS A 1 95 ? 24.584 -1.701 11.074 1.00 22.74 94 HIS A C 1
ATOM 732 O O . HIS A 1 95 ? 24.170 -0.884 11.858 1.00 22.58 94 HIS A O 1
ATOM 739 N N . GLY A 1 96 ? 25.603 -1.462 10.254 1.00 18.91 95 GLY A N 1
ATOM 740 C CA . GLY A 1 96 ? 26.374 -0.238 10.352 1.00 21.29 95 GLY A CA 1
ATOM 741 C C . GLY A 1 96 ? 26.234 0.710 9.170 1.00 19.01 95 GLY A C 1
ATOM 742 O O . GLY A 1 96 ? 25.151 0.832 8.550 1.00 18.86 95 GLY A O 1
ATOM 743 N N . SER A 1 97 ? 27.348 1.387 8.846 1.00 18.00 96 SER A N 1
ATOM 744 C CA . SER A 1 97 ? 27.359 2.519 7.938 1.00 18.40 96 SER A CA 1
ATOM 745 C C . SER A 1 97 ? 27.475 2.177 6.478 1.00 16.89 96 SER A C 1
ATOM 746 O O . SER A 1 97 ? 27.238 3.055 5.666 1.00 17.83 96 SER A O 1
ATOM 749 N N . PHE A 1 98 ? 27.720 0.889 6.146 1.00 17.59 97 PHE A N 1
ATOM 750 C CA . PHE A 1 98 ? 27.960 0.518 4.722 1.00 19.62 97 PHE A CA 1
ATOM 751 C C . PHE A 1 98 ? 26.567 0.296 4.024 1.00 18.81 97 PHE A C 1
ATOM 752 O O . PHE A 1 98 ? 26.229 -0.780 3.561 1.00 18.05 97 PHE A O 1
ATOM 760 N N . ALA A 1 99 ? 25.848 1.386 3.863 1.00 19.01 98 ALA A N 1
ATOM 761 C CA . ALA A 1 99 ? 24.426 1.348 3.517 1.00 18.18 98 ALA A CA 1
ATOM 762 C C . ALA A 1 99 ? 23.948 2.735 3.189 1.00 19.30 98 ALA A C 1
ATOM 763 O O . ALA A 1 99 ? 24.501 3.723 3.634 1.00 19.19 98 ALA A O 1
ATOM 765 N N . GLU A 1 100 ? 22.857 2.827 2.451 1.00 17.77 99 GLU A N 1
ATOM 766 C CA . GLU A 1 100 ? 22.247 4.110 2.256 1.00 17.34 99 GLU A CA 1
ATOM 767 C C . GLU A 1 100 ? 21.677 4.701 3.537 1.00 17.54 99 GLU A C 1
ATOM 768 O O . GLU A 1 100 ? 21.692 5.951 3.688 1.00 17.54 99 GLU A O 1
ATOM 774 N N . PHE A 1 101 ? 21.159 3.879 4.433 1.00 18.95 100 PHE A N 1
ATOM 775 C CA . PHE A 1 101 ? 20.613 4.336 5.686 1.00 18.95 100 PHE A CA 1
ATOM 776 C C . PHE A 1 101 ? 21.132 3.480 6.869 1.00 18.91 100 PHE A C 1
ATOM 777 O O . PHE A 1 101 ? 21.403 2.304 6.742 1.00 19.95 100 PHE A O 1
ATOM 785 N N . THR A 1 102 ? 21.252 4.130 8.014 1.00 18.37 101 THR A N 1
ATOM 786 C CA . THR A 1 102 ? 21.728 3.480 9.225 1.00 18.91 101 THR A CA 1
ATOM 787 C C . THR A 1 102 ? 20.806 3.860 10.411 1.00 20.62 101 THR A C 1
ATOM 788 O O . THR A 1 102 ? 20.502 5.030 10.610 1.00 19.22 101 THR A O 1
ATOM 792 N N . VAL A 1 103 ? 20.495 2.889 11.233 1.00 21.62 102 VAL A N 1
ATOM 793 C CA . VAL A 1 103 ? 19.652 3.088 12.435 1.00 21.91 102 VAL A CA 1
ATOM 794 C C . VAL A 1 103 ? 20.617 3.266 13.613 1.00 23.97 102 VAL A C 1
ATOM 795 O O . VAL A 1 103 ? 21.518 2.427 13.830 1.00 25.32 102 VAL A O 1
ATOM 799 N N . LEU A 1 104 ? 20.451 4.374 14.320 1.00 24.24 103 LEU A N 1
ATOM 800 C CA A LEU A 1 104 ? 21.283 4.739 15.438 0.50 24.47 103 LEU A CA 1
ATOM 801 C CA B LEU A 1 104 ? 21.294 4.765 15.443 0.50 25.08 103 LEU A CA 1
ATOM 802 C C . LEU A 1 104 ? 20.450 5.084 16.669 1.00 26.35 103 LEU A C 1
ATOM 803 O O . LEU A 1 104 ? 19.269 5.397 16.564 1.00 23.96 103 LEU A O 1
ATOM 812 N N . ASN A 1 105 ? 21.093 5.027 17.828 1.00 28.84 104 ASN A N 1
ATOM 813 C CA . ASN A 1 105 ? 20.486 5.523 19.057 1.00 27.03 104 ASN A CA 1
ATOM 814 C C . ASN A 1 105 ? 20.647 7.039 19.093 1.00 26.75 104 ASN A C 1
ATOM 815 O O . ASN A 1 105 ? 21.731 7.559 18.800 1.00 27.84 104 ASN A O 1
ATOM 820 N N . THR A 1 106 ? 19.593 7.745 19.478 1.00 27.16 105 THR A N 1
ATOM 821 C CA . THR A 1 106 ? 19.560 9.213 19.476 1.00 28.59 105 THR A CA 1
ATOM 822 C C . THR A 1 106 ? 20.603 9.919 20.340 1.00 28.46 105 THR A C 1
ATOM 823 O O . THR A 1 106 ? 21.013 11.028 19.997 1.00 31.21 105 THR A O 1
ATOM 827 N N . ASP A 1 107 ? 21.105 9.247 21.385 1.00 28.17 106 ASP A N 1
ATOM 828 C CA . ASP A 1 107 ? 22.121 9.820 22.280 1.00 29.31 106 ASP A CA 1
ATOM 829 C C . ASP A 1 107 ? 23.536 9.636 21.755 1.00 25.17 106 ASP A C 1
ATOM 830 O O . ASP A 1 107 ? 24.492 10.058 22.415 1.00 30.66 106 ASP A O 1
ATOM 835 N N . ARG A 1 108 ? 23.717 8.988 20.586 1.00 26.23 107 ARG A N 1
ATOM 836 C CA . ARG A 1 108 ? 25.025 8.538 20.153 1.00 23.38 107 ARG A CA 1
ATOM 837 C C . ARG A 1 108 ? 25.451 9.062 18.778 1.00 19.95 107 ARG A C 1
ATOM 838 O O . ARG A 1 108 ? 26.183 8.412 18.047 1.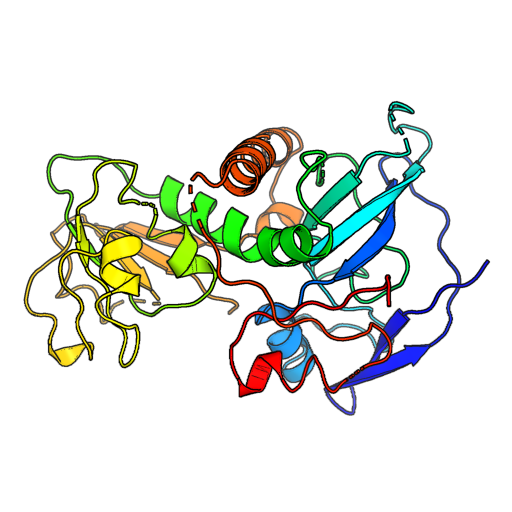00 21.72 107 ARG A O 1
ATOM 846 N N . VAL A 1 109 ? 25.069 10.289 18.509 1.00 20.53 108 VAL A N 1
ATOM 847 C CA . VAL A 1 109 ? 25.492 10.958 17.284 1.00 19.69 108 VAL A CA 1
ATOM 848 C C . VAL A 1 109 ? 25.982 12.360 17.667 1.00 20.04 108 VAL A C 1
ATOM 849 O O . VAL A 1 109 ? 25.681 12.929 18.733 1.00 22.47 108 VAL A O 1
ATOM 861 N N . THR A 1 111 ? 26.272 16.354 16.245 1.00 17.92 110 THR A N 1
ATOM 862 C CA . THR A 1 111 ? 25.837 17.364 15.263 1.00 18.91 110 THR A CA 1
ATOM 863 C C . THR A 1 111 ? 27.048 17.985 14.571 1.00 22.99 110 THR A C 1
ATOM 864 O O . THR A 1 111 ? 28.055 18.290 15.219 1.00 22.08 110 THR A O 1
ATOM 868 N N . LEU A 1 112 ? 26.980 18.112 13.242 1.00 20.11 111 LEU A N 1
ATOM 869 C CA . LEU A 1 112 ? 28.066 18.702 12.478 1.00 15.94 111 LEU A CA 1
ATOM 870 C C . LEU A 1 112 ? 27.967 20.210 12.441 1.00 18.07 111 LEU A C 1
ATOM 871 O O . LEU A 1 112 ? 26.868 20.789 12.379 1.00 20.27 111 LEU A O 1
ATOM 876 N N . PRO A 1 113 ? 29.118 20.863 12.476 1.00 19.22 112 PRO A N 1
ATOM 877 C CA . PRO A 1 113 ? 29.124 22.246 12.024 1.00 19.18 112 PRO A CA 1
ATOM 878 C C . PRO A 1 113 ? 28.583 22.363 10.591 1.00 17.86 112 PRO A C 1
ATOM 879 O O . PRO A 1 113 ? 28.807 21.475 9.762 1.00 18.58 112 PRO A O 1
ATOM 883 N N . ASP A 1 114 ? 27.872 23.483 10.326 1.00 20.83 113 ASP A N 1
ATOM 884 C CA . ASP A 1 114 ? 27.217 23.638 9.030 1.00 21.34 113 ASP A CA 1
ATOM 885 C C . ASP A 1 114 ? 28.245 23.639 7.888 1.00 22.54 113 ASP A C 1
ATOM 886 O O . ASP A 1 114 ? 27.888 23.239 6.776 1.00 23.22 113 ASP A O 1
ATOM 891 N N . ASN A 1 115 ? 29.469 24.071 8.155 1.00 20.35 114 ASN A N 1
ATOM 892 C CA . ASN A 1 115 ? 30.534 24.175 7.133 1.00 21.29 114 ASN A CA 1
ATOM 893 C C . ASN A 1 115 ? 31.522 23.023 7.088 1.00 23.30 114 ASN A C 1
ATOM 894 O O . ASN A 1 115 ? 32.535 23.076 6.394 1.00 23.50 114 ASN A O 1
ATOM 899 N N . LEU A 1 116 ? 31.200 21.951 7.799 1.00 22.43 115 LEU A N 1
ATOM 900 C CA . LEU A 1 116 ? 31.966 20.739 7.724 1.00 20.46 115 LEU A CA 1
ATOM 901 C C . LEU A 1 116 ? 31.274 19.778 6.766 1.00 19.25 115 LEU A C 1
ATOM 902 O O . LEU A 1 116 ? 30.104 19.392 6.985 1.00 19.39 115 LEU A O 1
ATOM 907 N N . SER A 1 117 ? 31.974 19.378 5.728 1.00 17.09 116 SER A N 1
ATOM 908 C CA . SER A 1 117 ? 31.400 18.474 4.727 1.00 17.09 116 SER A CA 1
ATOM 909 C C . SER A 1 117 ? 31.093 17.131 5.302 1.00 16.99 116 SER A C 1
ATOM 910 O O . SER A 1 117 ? 31.770 16.652 6.211 1.00 17.65 116 SER A O 1
ATOM 913 N N . PHE A 1 118 ? 30.189 16.409 4.670 1.00 17.22 117 PHE A N 1
ATOM 914 C CA . PHE A 1 118 ? 29.951 15.025 5.047 1.00 17.23 117 PHE A CA 1
ATOM 915 C C . PHE A 1 118 ? 31.164 14.157 4.851 1.00 18.19 117 PHE A C 1
ATOM 916 O O . PHE A 1 118 ? 31.427 13.263 5.692 1.00 16.95 117 PHE A O 1
ATOM 924 N N . GLU A 1 119 ? 31.919 14.427 3.790 1.00 19.78 118 GLU A N 1
ATOM 925 C CA . GLU A 1 119 ? 33.112 13.619 3.474 1.00 20.35 118 GLU A CA 1
ATOM 926 C C . GLU A 1 119 ? 34.226 13.768 4.506 1.00 17.53 118 GLU A C 1
ATOM 927 O O . GLU A 1 119 ? 34.794 12.784 4.931 1.00 20.99 118 GLU A O 1
ATOM 933 N N . ARG A 1 120 ? 34.420 14.993 4.989 1.00 16.60 119 ARG A N 1
ATOM 934 C CA . ARG A 1 120 ? 35.377 15.216 6.061 1.00 19.54 119 ARG A CA 1
ATOM 935 C C . ARG A 1 120 ? 34.834 14.653 7.344 1.00 19.53 119 ARG A C 1
ATOM 936 O O . ARG A 1 120 ? 35.582 14.021 8.121 1.00 20.28 119 ARG A O 1
ATOM 944 N N . ALA A 1 121 ? 33.556 14.879 7.629 1.00 19.14 120 ALA A N 1
ATOM 945 C CA . ALA A 1 121 ? 33.042 14.370 8.851 1.00 19.14 120 ALA A CA 1
ATOM 946 C C . ALA A 1 121 ? 33.110 12.864 8.997 1.00 19.25 120 ALA A C 1
ATOM 947 O O . ALA A 1 121 ? 33.333 12.336 10.091 1.00 19.86 120 ALA A O 1
ATOM 949 N N . ALA A 1 122 ? 32.834 12.176 7.904 1.00 17.98 121 ALA A N 1
ATOM 950 C CA . ALA A 1 122 ? 32.823 10.723 7.932 1.00 17.76 121 ALA A CA 1
ATOM 951 C C . ALA A 1 122 ? 34.234 10.139 8.166 1.00 18.64 121 ALA A C 1
ATOM 952 O O . ALA A 1 122 ? 34.367 8.925 8.464 1.00 21.10 121 ALA A O 1
ATOM 954 N N . ALA A 1 123 ? 35.269 10.923 7.908 1.00 18.46 122 ALA A N 1
ATOM 955 C CA . ALA A 1 123 ? 36.642 10.492 8.174 1.00 21.52 122 ALA A CA 1
ATOM 956 C C . ALA A 1 123 ? 37.039 10.621 9.630 1.00 20.70 122 ALA A C 1
ATOM 957 O O . ALA A 1 123 ? 38.179 10.370 9.958 1.00 25.12 122 ALA A O 1
ATOM 959 N N . LEU A 1 124 ? 36.148 11.051 10.497 1.00 19.97 123 LEU A N 1
ATOM 960 C CA . LEU A 1 124 ? 36.550 11.448 11.844 1.00 19.44 123 LEU A CA 1
ATOM 961 C C . LEU A 1 124 ? 36.080 10.612 13.055 1.00 20.95 123 LEU A C 1
ATOM 962 O O . LEU A 1 124 ? 36.822 10.573 14.028 1.00 21.76 123 LEU A O 1
ATOM 967 N N . PRO A 1 125 ? 34.861 10.044 13.072 1.00 19.81 124 PRO A N 1
ATOM 968 C CA . PRO A 1 125 ? 34.403 9.617 14.399 1.00 20.25 124 PRO A CA 1
ATOM 969 C C . PRO A 1 125 ? 35.290 8.615 15.138 1.00 20.50 124 PRO A C 1
ATOM 970 O O . PRO A 1 125 ? 35.665 8.855 16.305 1.00 20.67 124 PRO A O 1
ATOM 974 N N . CYS A 1 126 ? 35.715 7.555 14.468 1.00 21.23 125 CYS A N 1
ATOM 975 C CA . CYS A 1 126 ? 36.550 6.543 15.119 1.00 22.42 125 CYS A CA 1
ATOM 976 C C . CYS A 1 126 ? 37.919 7.164 15.475 1.00 24.24 125 CYS A C 1
ATOM 977 O O . CYS A 1 126 ? 38.271 7.183 16.668 1.00 22.52 125 CYS A O 1
ATOM 980 N N . PRO A 1 127 ? 38.638 7.776 14.508 1.00 20.67 126 PRO A N 1
ATOM 981 C CA . PRO A 1 127 ? 39.973 8.206 14.958 1.00 23.21 126 PRO A CA 1
ATOM 982 C C . PRO A 1 127 ? 39.926 9.439 15.895 1.00 18.99 126 PRO A C 1
ATOM 983 O O . PRO A 1 127 ? 40.761 9.517 16.851 1.00 19.58 126 PRO A O 1
ATOM 987 N N . LEU A 1 128 ? 38.935 10.320 15.749 1.00 19.01 127 LEU A N 1
ATOM 988 C CA . LEU A 1 128 ? 38.907 11.498 16.593 1.00 21.15 127 LEU A CA 1
ATOM 989 C C . LEU A 1 128 ? 38.482 11.158 18.027 1.00 20.39 127 LEU A C 1
ATOM 990 O O . LEU A 1 128 ? 39.110 11.613 19.000 1.00 20.04 127 LEU A O 1
ATOM 995 N N . LEU A 1 129 ? 37.488 10.306 18.180 1.00 18.73 128 LEU A N 1
ATOM 996 C CA . LEU A 1 129 ? 37.034 9.934 19.510 1.00 21.66 128 LEU A CA 1
ATOM 997 C C . LEU A 1 129 ? 38.050 9.006 20.161 1.00 20.77 128 LEU A C 1
ATOM 998 O O . LEU A 1 129 ? 38.195 9.019 21.384 1.00 20.84 128 LEU A O 1
ATOM 1003 N N . THR A 1 130 ? 38.700 8.164 19.378 1.00 19.91 129 THR A N 1
ATOM 1004 C CA . THR A 1 130 ? 39.763 7.285 19.887 1.00 21.16 129 THR A CA 1
ATOM 1005 C C . THR A 1 130 ? 40.903 8.139 20.419 1.00 20.91 129 THR A C 1
ATOM 1006 O O . THR A 1 130 ? 41.390 7.927 21.566 1.00 20.02 129 THR A O 1
ATOM 1010 N N . ALA A 1 131 ? 41.344 9.109 19.606 1.00 18.98 130 ALA A N 1
ATOM 1011 C CA . ALA A 1 131 ? 42.423 10.055 20.027 1.00 20.94 130 ALA A CA 1
ATOM 1012 C C . ALA A 1 131 ? 42.023 10.762 21.299 1.00 17.14 130 ALA A C 1
ATOM 1013 O O . ALA A 1 131 ? 42.833 10.890 22.264 1.00 18.66 130 ALA A O 1
ATOM 1015 N N . TRP A 1 132 ? 40.768 11.270 21.396 1.00 17.21 131 TRP A N 1
ATOM 1016 C CA . TRP A 1 132 ? 40.322 12.021 22.559 1.00 18.50 131 TRP A CA 1
ATOM 1017 C C . TRP A 1 132 ? 40.287 11.128 23.821 1.00 17.60 131 TRP A C 1
ATOM 1018 O O . TRP A 1 132 ? 40.762 11.544 24.903 1.00 19.14 131 TRP A O 1
ATOM 1029 N N . GLN A 1 133 ? 39.794 9.910 23.678 1.00 18.33 132 GLN A N 1
ATOM 1030 C CA . GLN A 1 133 ? 39.801 8.974 24.811 1.00 19.34 132 GLN A CA 1
ATOM 1031 C C . GLN A 1 133 ? 41.236 8.713 25.286 1.00 20.88 132 GLN A C 1
ATOM 1032 O O . GLN A 1 133 ? 41.480 8.590 26.506 1.00 21.38 132 GLN A O 1
ATOM 1038 N N . ALA A 1 134 ? 42.160 8.522 24.351 1.00 19.38 133 ALA A N 1
ATOM 1039 C CA . ALA A 1 134 ? 43.525 8.230 24.719 1.00 20.99 133 ALA A CA 1
ATOM 1040 C C . ALA A 1 134 ? 44.150 9.455 25.398 1.00 18.94 133 ALA A C 1
ATOM 1041 O O . ALA A 1 134 ? 44.864 9.345 26.399 1.00 20.22 133 ALA A O 1
ATOM 1043 N N . PHE A 1 135 ? 43.901 10.636 24.846 1.00 19.45 134 PHE A N 1
ATOM 1044 C CA . PHE A 1 135 ? 44.426 11.856 25.420 1.00 19.54 134 PHE A CA 1
ATOM 1045 C C . PHE A 1 135 ? 43.956 12.037 26.852 1.00 21.03 134 PHE A C 1
ATOM 1046 O O . PHE A 1 135 ? 44.738 12.434 27.766 1.00 21.56 134 PHE A O 1
ATOM 1054 N N . GLU A 1 136 ? 42.688 11.739 27.097 1.00 19.45 135 GLU A N 1
ATOM 1055 C CA . GLU A 1 136 ? 42.154 11.942 28.402 1.00 21.84 135 GLU A CA 1
ATOM 1056 C C . GLU A 1 136 ? 42.622 10.993 29.495 1.00 22.35 135 GLU A C 1
ATOM 1057 O O . GLU A 1 136 ? 42.315 11.237 30.688 1.00 24.32 135 GLU A O 1
ATOM 1063 N N . LYS A 1 137 ? 43.346 9.963 29.131 1.00 22.99 136 LYS A N 1
ATOM 1064 C CA . LYS A 1 137 ? 43.859 9.006 30.108 1.00 23.38 136 LYS A CA 1
ATOM 1065 C C . LYS A 1 137 ? 45.083 9.521 30.876 1.00 25.55 136 LYS A C 1
ATOM 1066 O O . LYS A 1 137 ? 45.360 8.989 31.926 1.00 28.22 136 LYS A O 1
ATOM 1072 N N . ILE A 1 138 ? 45.794 10.505 30.329 1.00 21.40 137 ILE A N 1
ATOM 1073 C CA A ILE A 1 138 ? 47.128 10.891 30.773 0.60 24.51 137 ILE A CA 1
ATOM 1074 C CA B ILE A 1 138 ? 47.124 10.889 30.798 0.40 25.24 137 ILE A CA 1
ATOM 1075 C C . ILE A 1 138 ? 47.054 12.089 31.745 1.00 20.02 137 ILE A C 1
ATOM 1076 O O . ILE A 1 138 ? 46.460 13.105 31.445 1.00 21.74 137 ILE A O 1
ATOM 1085 N N . PRO A 1 139 ? 47.688 11.981 32.926 1.00 19.79 138 PRO A N 1
ATOM 1086 C CA . PRO A 1 139 ? 47.730 13.147 33.797 1.00 22.20 138 PRO A CA 1
ATOM 1087 C C . PRO A 1 139 ? 48.736 14.180 33.267 1.00 22.46 138 PRO A C 1
ATOM 1088 O O . PRO A 1 139 ? 49.672 13.842 32.536 1.00 24.76 138 PRO A O 1
ATOM 1092 N N . LEU A 1 140 ? 48.568 15.423 33.707 1.00 26.25 139 LEU A N 1
ATOM 1093 C CA . LEU A 1 140 ? 49.502 16.476 33.383 1.00 26.59 139 LEU A CA 1
ATOM 1094 C C . LEU A 1 140 ? 50.321 16.690 34.677 1.00 25.62 139 LEU A C 1
ATOM 1095 O O . LEU A 1 140 ? 49.782 17.158 35.668 1.00 28.94 139 LEU A O 1
ATOM 1100 N N . THR A 1 141 ? 51.572 16.282 34.648 1.00 26.16 140 THR A N 1
ATOM 1101 C CA . THR A 1 141 ? 52.508 16.435 35.753 1.00 24.99 140 THR A CA 1
ATOM 1102 C C . THR A 1 141 ? 53.709 17.247 35.266 1.00 29.75 140 THR A C 1
ATOM 1103 O O . THR A 1 141 ? 53.758 17.680 34.116 1.00 27.52 140 THR A O 1
ATOM 1107 N N . LYS A 1 142 ? 54.723 17.411 36.104 1.00 29.13 141 LYS A N 1
ATOM 1108 C CA . LYS A 1 142 ? 55.907 18.110 35.647 1.00 27.46 141 LYS A CA 1
ATOM 1109 C C . LYS A 1 142 ? 56.722 17.323 34.592 1.00 25.87 141 LYS A C 1
ATOM 1110 O O . LYS A 1 142 ? 57.555 17.891 33.863 1.00 29.47 141 LYS A O 1
ATOM 1112 N N . GLN A 1 143 ? 56.484 16.013 34.480 1.00 27.42 142 GLN A N 1
ATOM 1113 C CA . GLN A 1 143 ? 57.134 15.185 33.481 1.00 28.91 142 GLN A CA 1
ATOM 1114 C C . GLN A 1 143 ? 56.231 15.122 32.218 1.00 28.85 142 GLN A C 1
ATOM 1115 O O . GLN A 1 143 ? 55.299 14.362 32.190 1.00 28.97 142 GLN A O 1
ATOM 1121 N N . ARG A 1 144 ? 56.554 15.926 31.219 1.00 29.09 143 ARG A N 1
ATOM 1122 C CA . ARG A 1 144 ? 55.676 16.192 30.050 1.00 28.23 143 ARG A CA 1
ATOM 1123 C C . ARG A 1 144 ? 56.080 15.468 28.754 1.00 25.89 143 ARG A C 1
ATOM 1124 O O . ARG A 1 144 ? 55.417 15.656 27.739 1.00 24.74 143 ARG A O 1
ATOM 1132 N N . GLU A 1 145 ? 57.167 14.708 28.779 1.00 25.08 144 GLU A N 1
ATOM 1133 C CA . GLU A 1 145 ? 57.662 14.029 27.568 1.00 24.57 144 GLU A CA 1
ATOM 1134 C C . GLU A 1 145 ? 56.917 12.745 27.291 1.00 24.11 144 GLU A C 1
ATOM 1135 O O . GLU A 1 145 ? 56.830 11.867 28.132 1.00 24.98 144 GLU A O 1
ATOM 1141 N N . VAL A 1 146 ? 56.333 12.664 26.112 1.00 21.03 145 VAL A N 1
ATOM 1142 C CA . VAL A 1 146 ? 55.569 11.496 25.693 1.00 21.60 145 VAL A CA 1
ATOM 1143 C C . VAL A 1 146 ? 56.029 11.014 24.329 1.00 22.00 145 VAL A C 1
ATOM 1144 O O . VAL A 1 146 ? 56.489 11.794 23.532 1.00 23.57 145 VAL A O 1
ATOM 1148 N N . LEU A 1 147 ? 55.854 9.717 24.098 1.00 21.54 146 LEU A N 1
ATOM 1149 C CA . LEU A 1 147 ? 56.251 9.091 22.826 1.00 24.59 146 LEU A CA 1
ATOM 1150 C C . LEU A 1 147 ? 55.044 8.484 22.141 1.00 23.45 146 LEU A C 1
ATOM 1151 O O . LEU A 1 147 ? 54.249 7.786 22.768 1.00 23.43 146 LEU A O 1
ATOM 1156 N N . ILE A 1 148 ? 54.869 8.813 20.857 1.00 21.76 147 ILE A N 1
ATOM 1157 C CA A ILE A 1 148 ? 53.842 8.181 20.073 0.50 23.09 147 ILE A CA 1
ATOM 1158 C CA B ILE A 1 148 ? 53.831 8.281 19.993 0.50 23.79 147 ILE A CA 1
ATOM 1159 C C . ILE A 1 148 ? 54.483 7.299 19.026 1.00 25.15 147 ILE A C 1
ATOM 1160 O O . ILE A 1 148 ? 55.418 7.696 18.316 1.00 25.47 147 ILE A O 1
ATOM 1169 N N . VAL A 1 149 ? 54.009 6.060 18.956 1.00 24.60 148 VAL A N 1
ATOM 1170 C CA . VAL A 1 149 ? 54.568 5.063 18.043 1.00 23.61 148 VAL A CA 1
ATOM 1171 C C . VAL A 1 149 ? 53.634 4.880 16.861 1.00 23.75 148 VAL A C 1
ATOM 1172 O O . VAL A 1 149 ? 52.488 4.508 17.019 1.00 26.79 148 VAL A O 1
ATOM 1176 N N . GLY A 1 150 ? 54.106 5.275 15.687 1.00 27.38 149 GLY A N 1
ATOM 1177 C CA . GLY A 1 150 ? 53.318 5.200 14.457 1.00 29.14 149 GLY A CA 1
ATOM 1178 C C . GLY A 1 150 ? 52.621 6.508 14.130 1.00 29.17 149 GLY A C 1
ATOM 1179 O O . GLY A 1 150 ? 52.360 7.345 15.002 1.00 29.09 149 GLY A O 1
ATOM 1180 N N . PHE A 1 151 ? 52.303 6.666 12.854 1.00 26.47 150 PHE A N 1
ATOM 1181 C CA . PHE A 1 151 ? 51.532 7.781 12.409 1.00 26.42 150 PHE A CA 1
ATOM 1182 C C . PHE A 1 151 ? 50.427 7.201 11.546 1.00 34.43 150 PHE A C 1
ATOM 1183 O O . PHE A 1 151 ? 50.620 6.301 10.734 1.00 40.67 150 PHE A O 1
ATOM 1191 N N . GLY A 1 152 ? 49.264 7.722 11.765 1.00 27.83 151 GLY A N 1
ATOM 1192 C CA . GLY A 1 152 ? 48.029 7.226 11.174 1.00 28.88 151 GLY A CA 1
ATOM 1193 C C . GLY A 1 152 ? 46.984 8.211 11.622 1.00 28.08 151 GLY A C 1
ATOM 1194 O O . GLY A 1 152 ? 47.321 9.229 12.211 1.00 24.25 151 GLY A O 1
ATOM 1195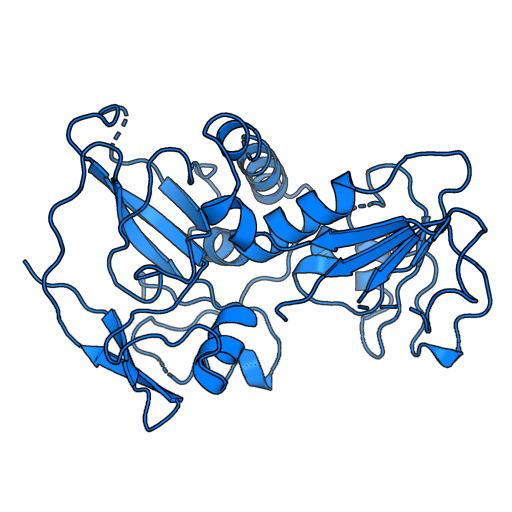 N N . ALA A 1 153 ? 45.723 7.948 11.276 1.00 25.16 152 ALA A N 1
ATOM 1196 C CA . ALA A 1 153 ? 44.662 8.928 11.512 1.00 24.20 152 ALA A CA 1
ATOM 1197 C C . ALA A 1 153 ? 44.483 9.231 13.022 1.00 24.71 152 ALA A C 1
ATOM 1198 O O . ALA A 1 153 ? 44.287 10.412 13.367 1.00 22.91 152 ALA A O 1
ATOM 1200 N N . VAL A 1 154 ? 44.595 8.229 13.885 1.00 22.25 153 VAL A N 1
ATOM 1201 C CA . VAL A 1 154 ? 44.357 8.461 15.358 1.00 21.43 153 VAL A CA 1
ATOM 1202 C C . VAL A 1 154 ? 45.539 9.305 15.865 1.00 24.74 153 VAL A C 1
ATOM 1203 O O . VAL A 1 154 ? 45.363 10.337 16.520 1.00 22.68 153 VAL A O 1
ATOM 1207 N N . ASN A 1 155 ? 46.754 8.870 15.553 1.00 21.79 154 ASN A N 1
ATOM 1208 C CA . ASN A 1 155 ? 47.944 9.555 16.061 1.00 24.18 154 ASN A CA 1
ATOM 1209 C C . ASN A 1 155 ? 48.168 10.938 15.501 1.00 20.46 154 ASN A C 1
ATOM 1210 O O . ASN A 1 155 ? 48.724 11.804 16.199 1.00 22.93 154 ASN A O 1
ATOM 1215 N N . ASN A 1 156 ? 47.689 11.183 14.296 1.00 21.31 155 ASN A N 1
ATOM 1216 C CA . ASN A 1 156 ? 47.681 12.559 13.766 1.00 22.80 155 ASN A CA 1
ATOM 1217 C C . ASN A 1 156 ? 46.909 13.531 14.689 1.00 23.49 155 ASN A C 1
ATOM 1218 O O . ASN A 1 156 ? 47.354 14.630 14.997 1.00 24.94 155 ASN A O 1
ATOM 1223 N N . LEU A 1 157 ? 45.740 13.123 15.101 1.00 20.93 156 LEU A N 1
ATOM 1224 C CA . LEU A 1 157 ? 44.881 13.926 15.959 1.00 19.45 156 LEU A CA 1
ATOM 1225 C C . LEU A 1 157 ? 45.416 13.965 17.397 1.00 18.82 156 LEU A C 1
ATOM 1226 O O . LEU A 1 157 ? 45.473 14.984 18.040 1.00 20.60 156 LEU A O 1
ATOM 1231 N N . LEU A 1 158 ? 45.866 12.820 17.887 1.00 20.53 157 LEU A N 1
ATOM 1232 C CA . LEU A 1 158 ? 46.384 12.727 19.270 1.00 20.38 157 LEU A CA 1
ATOM 1233 C C . LEU A 1 158 ? 47.644 13.604 19.449 1.00 20.04 157 LEU A C 1
ATOM 1234 O O . LEU A 1 158 ? 47.803 14.315 20.463 1.00 22.54 157 LEU A O 1
ATOM 1239 N N . THR A 1 159 ? 48.527 13.612 18.452 1.00 21.41 158 THR A N 1
ATOM 1240 C CA A THR A 1 159 ? 49.696 14.467 18.509 0.60 22.22 158 THR A CA 1
ATOM 1241 C CA B THR A 1 159 ? 49.706 14.458 18.549 0.40 22.70 158 THR A CA 1
ATOM 1242 C C . THR A 1 159 ? 49.327 15.923 18.746 1.00 20.96 158 THR A C 1
ATOM 1243 O O . THR A 1 159 ? 49.921 16.607 19.581 1.00 21.55 158 THR A O 1
ATOM 1250 N N . GLN A 1 160 ? 48.332 16.421 17.995 1.00 21.02 159 GLN A N 1
ATOM 1251 C CA . GLN A 1 160 ? 47.866 17.769 18.116 1.00 20.99 159 GLN A CA 1
ATOM 1252 C C . GLN A 1 160 ? 47.223 18.034 19.494 1.00 22.23 159 GLN A C 1
ATOM 1253 O O . GLN A 1 160 ? 47.483 19.067 20.093 1.00 22.63 159 GLN A O 1
ATOM 1267 N N . LEU A 1 162 ? 47.883 16.508 22.307 1.00 21.04 161 LEU A N 1
ATOM 1268 C CA . LEU A 1 162 ? 48.960 16.514 23.319 1.00 22.79 161 LEU A CA 1
ATOM 1269 C C . LEU A 1 162 ? 49.762 17.792 23.250 1.00 23.90 161 LEU A C 1
ATOM 1270 O O . LEU A 1 162 ? 49.987 18.422 24.282 1.00 23.51 161 LEU A O 1
ATOM 1275 N N . ASN A 1 163 ? 50.217 18.175 22.048 1.00 22.54 162 ASN A N 1
ATOM 1276 C CA . ASN A 1 163 ? 50.969 19.377 21.926 1.00 26.26 162 ASN A CA 1
ATOM 1277 C C . ASN A 1 163 ? 50.190 20.578 22.415 1.00 24.87 162 ASN A C 1
ATOM 1278 O O . ASN A 1 163 ? 50.757 21.439 23.131 1.00 26.69 162 ASN A O 1
ATOM 1283 N N . ASN A 1 164 ? 48.909 20.684 22.064 1.00 24.75 163 ASN A N 1
ATOM 1284 C CA A ASN A 1 164 ? 48.066 21.799 22.499 0.60 26.95 163 ASN A CA 1
ATOM 1285 C CA B ASN A 1 164 ? 48.074 21.800 22.507 0.40 27.01 163 ASN A CA 1
ATOM 1286 C C . ASN A 1 164 ? 47.952 21.883 24.026 1.00 27.75 163 ASN A C 1
ATOM 1287 O O . ASN A 1 164 ? 47.832 22.977 24.590 1.00 26.19 163 ASN A O 1
ATOM 1296 N N . ALA A 1 165 ? 47.981 20.732 24.701 1.00 24.40 164 ALA A N 1
ATOM 1297 C CA . ALA A 1 165 ? 47.862 20.660 26.177 1.00 24.70 164 ALA A CA 1
ATOM 1298 C C . ALA A 1 165 ? 49.180 20.923 26.925 1.00 26.05 164 ALA A C 1
ATOM 1299 O O . ALA A 1 165 ? 49.186 20.995 28.156 1.00 27.11 164 ALA A O 1
ATOM 1301 N N . GLY A 1 166 ? 50.291 21.029 26.204 1.00 26.07 165 GLY A N 1
ATOM 1302 C CA . GLY A 1 166 ? 51.579 21.263 26.841 1.00 28.19 165 GLY A CA 1
ATOM 1303 C C . GLY A 1 166 ? 52.517 20.102 26.973 1.00 23.95 165 GLY A C 1
ATOM 1304 O O . GLY A 1 166 ? 53.528 20.185 27.660 1.00 24.28 165 GLY A O 1
ATOM 1305 N N . TYR A 1 167 ? 52.192 18.972 26.347 1.00 22.07 166 TYR A N 1
ATOM 1306 C CA . TYR A 1 167 ? 53.107 17.862 26.344 1.00 19.68 166 TYR A CA 1
ATOM 1307 C C . TYR A 1 167 ? 54.189 18.062 25.289 1.00 22.16 166 TYR A C 1
ATOM 1308 O O . TYR A 1 167 ? 53.956 18.792 24.332 1.00 24.94 166 TYR A O 1
ATOM 1317 N N . VAL A 1 168 ? 55.330 17.442 25.523 1.00 23.42 167 VAL A N 1
ATOM 1318 C CA . VAL A 1 168 ? 56.445 17.442 24.585 1.00 23.52 167 VAL A CA 1
ATOM 1319 C C . VAL A 1 168 ? 56.363 16.076 23.933 1.00 24.32 167 VAL A C 1
ATOM 1320 O O . VAL A 1 168 ? 56.470 15.073 24.614 1.00 27.00 167 VAL A O 1
ATOM 1324 N N . VAL A 1 169 ? 56.146 16.051 22.619 1.00 24.75 168 VAL A N 1
ATOM 1325 C CA . VAL A 1 169 ? 55.778 14.825 21.916 1.00 24.47 168 VAL A CA 1
ATOM 1326 C C . VAL A 1 169 ? 56.891 14.432 20.959 1.00 28.44 168 VAL A C 1
ATOM 1327 O O . VAL A 1 169 ? 57.230 15.196 20.029 1.00 27.90 168 VAL A O 1
ATOM 1331 N N . ASP A 1 170 ? 57.442 13.241 21.165 1.00 25.50 169 ASP A N 1
ATOM 1332 C CA . ASP A 1 170 ? 58.318 12.632 20.177 1.00 26.74 169 ASP A CA 1
ATOM 1333 C C . ASP A 1 170 ? 57.521 11.549 19.440 1.00 26.75 169 ASP A C 1
ATOM 1334 O O . ASP A 1 170 ? 56.570 11.023 19.976 1.00 23.77 169 ASP A O 1
ATOM 1339 N N . LEU A 1 171 ? 57.915 11.202 18.222 1.00 23.14 170 LEU A N 1
ATOM 1340 C CA . LEU A 1 171 ? 57.127 10.314 17.380 1.00 23.87 170 LEU A CA 1
ATOM 1341 C C . LEU A 1 171 ? 58.055 9.369 16.626 1.00 24.35 170 LEU A C 1
ATOM 1342 O O . LEU A 1 171 ? 59.126 9.803 16.160 1.00 23.56 170 LEU A O 1
ATOM 1347 N N . VAL A 1 172 ? 57.670 8.102 16.534 1.00 24.73 171 VAL A N 1
ATOM 1348 C CA . VAL A 1 172 ? 58.357 7.090 15.706 1.00 24.55 171 VAL A CA 1
ATOM 1349 C C . VAL A 1 172 ? 57.600 6.823 14.420 1.00 23.81 171 VAL A C 1
ATOM 1350 O O . VAL A 1 172 ? 56.443 6.341 14.420 1.00 24.22 171 VAL A O 1
ATOM 1354 N N . SER A 1 173 ? 58.237 7.159 13.292 1.00 24.40 172 SER A N 1
ATOM 1355 C CA . SER A 1 173 ? 57.642 6.926 11.992 1.00 24.42 172 SER A CA 1
ATOM 1356 C C . SER A 1 173 ? 58.728 6.882 10.934 1.00 22.14 172 SER A C 1
ATOM 1357 O O . SER A 1 173 ? 59.528 7.810 10.867 1.00 22.60 172 SER A O 1
ATOM 1360 N N . ALA A 1 174 ? 58.689 5.851 10.119 1.00 24.56 173 ALA A N 1
ATOM 1361 C CA . ALA A 1 174 ? 59.752 5.625 9.122 1.00 26.94 173 ALA A CA 1
ATOM 1362 C C . ALA A 1 174 ? 59.716 6.685 8.008 1.00 28.72 173 ALA A C 1
ATOM 1363 O O . ALA A 1 174 ? 60.773 6.990 7.405 1.00 26.56 173 ALA A O 1
ATOM 1365 N N . SER A 1 175 ? 58.545 7.259 7.718 1.00 28.31 174 SER A N 1
ATOM 1366 C CA . SER A 1 175 ? 58.442 8.118 6.510 1.00 29.84 174 SER A CA 1
ATOM 1367 C C . SER A 1 175 ? 57.646 9.422 6.664 1.00 31.33 174 SER A C 1
ATOM 1368 O O . SER A 1 175 ? 57.575 10.193 5.727 1.00 30.56 174 SER A O 1
ATOM 1371 N N . LEU A 1 176 ? 57.083 9.710 7.840 1.00 28.98 175 LEU A N 1
ATOM 1372 C CA . LEU A 1 176 ? 56.475 11.031 8.056 1.00 27.27 175 LEU A CA 1
ATOM 1373 C C . LEU A 1 176 ? 57.448 12.127 7.707 1.00 28.55 175 LEU A C 1
ATOM 1374 O O . LEU A 1 176 ? 58.594 12.159 8.174 1.00 28.05 175 LEU A O 1
ATOM 1379 N N . SER A 1 177 ? 57.034 13.091 6.885 1.00 28.23 176 SER A N 1
ATOM 1380 C CA . SER A 1 177 ? 57.986 14.181 6.599 1.00 29.83 176 SER A CA 1
ATOM 1381 C C . SER A 1 177 ? 58.295 15.040 7.819 1.00 32.30 176 SER A C 1
ATOM 1382 O O . SER A 1 177 ? 57.415 15.248 8.713 1.00 31.38 176 SER A O 1
ATOM 1385 N N . GLN A 1 178 ? 59.522 15.556 7.875 1.00 33.00 177 GLN A N 1
ATOM 1386 C CA A GLN A 1 178 ? 59.940 16.466 8.922 0.60 33.75 177 GLN A CA 1
ATOM 1387 C CA B GLN A 1 178 ? 59.931 16.456 8.945 0.40 33.52 177 GLN A CA 1
ATOM 1388 C C . GLN A 1 178 ? 58.995 17.652 8.987 1.00 33.39 177 GLN A C 1
ATOM 1389 O O . GLN A 1 178 ? 58.598 18.089 10.055 1.00 34.46 177 GLN A O 1
ATOM 1400 N N . ALA A 1 179 ? 58.619 18.155 7.812 1.00 33.11 178 ALA A N 1
ATOM 1401 C CA . ALA A 1 179 ? 57.759 19.324 7.757 1.00 32.43 178 ALA A CA 1
ATOM 1402 C C . ALA A 1 179 ? 56.385 19.037 8.382 1.00 28.55 178 ALA A C 1
ATOM 1403 O O . ALA A 1 179 ? 55.922 19.846 9.179 1.00 32.86 178 ALA A O 1
ATOM 1405 N N . LEU A 1 180 ? 55.756 17.931 8.006 1.00 27.67 179 LEU A N 1
ATOM 1406 C CA . LEU A 1 180 ? 54.413 17.610 8.570 1.00 28.50 179 LEU A CA 1
ATOM 1407 C C . LEU A 1 180 ? 54.549 17.324 10.076 1.00 32.08 179 LEU A C 1
ATOM 1408 O O . LEU A 1 180 ? 53.705 17.762 10.859 1.00 31.87 179 LEU A O 1
ATOM 1413 N N . ALA A 1 181 ? 55.560 16.560 10.473 1.00 26.91 180 ALA A N 1
ATOM 1414 C CA . ALA A 1 181 ? 55.776 16.283 11.912 1.00 28.06 180 ALA A CA 1
ATOM 1415 C C . ALA A 1 181 ? 55.839 17.589 12.708 1.00 33.23 180 ALA A C 1
ATOM 1416 O O . ALA A 1 181 ? 55.115 17.773 13.713 1.00 32.08 180 ALA A O 1
ATOM 1418 N N . ALA A 1 182 ? 56.641 18.520 12.207 1.00 32.05 181 ALA A N 1
ATOM 1419 C CA . ALA A 1 182 ? 56.866 19.771 12.891 1.00 34.65 181 ALA A CA 1
ATOM 1420 C C . ALA A 1 182 ? 55.569 20.568 12.942 1.00 34.34 181 ALA A C 1
ATOM 1421 O O . ALA A 1 182 ? 55.221 21.099 13.978 1.00 37.89 181 ALA A O 1
ATOM 1423 N N . LYS A 1 183 ? 54.834 20.598 11.841 1.00 34.26 182 LYS A N 1
ATOM 1424 C CA . LYS A 1 183 ? 53.506 21.243 11.794 1.00 33.99 182 LYS A CA 1
ATOM 1425 C C . LYS A 1 183 ? 52.581 20.715 12.883 1.00 37.59 182 LYS A C 1
ATOM 1426 O O . LYS A 1 183 ? 51.801 21.464 13.467 1.00 37.92 182 LYS A O 1
ATOM 1430 N N . ARG A 1 184 ? 52.655 19.409 13.141 1.00 31.90 183 ARG A N 1
ATOM 1431 C CA . ARG A 1 184 ? 51.720 18.764 14.049 1.00 32.30 183 ARG A CA 1
ATOM 1432 C C . ARG A 1 184 ? 52.153 18.842 15.491 1.00 34.98 183 ARG A C 1
ATOM 1433 O O . ARG A 1 184 ? 51.356 18.523 16.405 1.00 36.84 183 ARG A O 1
ATOM 1441 N N . GLY A 1 185 ? 53.401 19.243 15.687 1.00 34.44 184 GLY A N 1
ATOM 1442 C CA . GLY A 1 185 ? 53.918 19.643 16.966 1.00 38.16 184 GLY A CA 1
ATOM 1443 C C . GLY A 1 185 ? 54.926 18.668 17.535 1.00 39.89 184 GLY A C 1
ATOM 1444 O O . GLY A 1 185 ? 55.095 18.619 18.764 1.00 41.99 184 GLY A O 1
ATOM 1445 N N . VAL A 1 186 ? 55.555 17.869 16.672 1.00 35.69 185 VAL A N 1
ATOM 1446 C CA . VAL A 1 186 ? 56.500 16.828 17.095 1.00 33.99 185 VAL A CA 1
ATOM 1447 C C . VAL A 1 186 ? 57.847 17.386 17.394 1.00 36.29 185 VAL A C 1
ATOM 1448 O O . VAL A 1 186 ? 58.397 18.119 16.568 1.00 38.90 185 VAL A O 1
ATOM 1452 N N . ARG A 1 187 ? 58.418 17.043 18.555 1.00 35.07 186 ARG A N 1
ATOM 1453 C CA . ARG A 1 187 ? 59.769 17.494 18.910 1.00 35.86 186 ARG A CA 1
ATOM 1454 C C . ARG A 1 187 ? 60.852 16.678 18.231 1.00 35.35 186 ARG A C 1
ATOM 1455 O O . ARG A 1 187 ? 61.553 17.219 17.394 1.00 41.83 186 ARG A O 1
ATOM 1463 N N . HIS A 1 188 ? 61.045 15.420 18.630 1.00 34.27 187 HIS A N 1
ATOM 1464 C CA A HIS A 1 188 ? 61.998 14.505 17.976 0.50 32.51 187 HIS A CA 1
ATOM 1465 C CA B HIS A 1 188 ? 61.953 14.556 17.896 0.50 32.89 187 HIS A CA 1
ATOM 1466 C C . HIS A 1 188 ? 61.227 13.491 17.095 1.00 32.11 187 HIS A C 1
ATOM 1467 O O . HIS A 1 188 ? 60.336 12.801 17.589 1.00 26.99 187 HIS A O 1
ATOM 1480 N N . LEU A 1 189 ? 61.618 13.356 15.826 1.00 26.70 188 LEU A N 1
ATOM 1481 C CA . LEU A 1 189 ? 61.099 12.332 14.963 1.00 26.65 188 LEU A CA 1
ATOM 1482 C C . LEU A 1 189 ? 62.114 11.216 14.806 1.00 29.63 188 LEU A C 1
ATOM 1483 O O . LEU A 1 189 ? 63.199 11.402 14.218 1.00 30.38 188 LEU A O 1
ATOM 1488 N N . TYR A 1 190 ? 61.767 10.049 15.319 1.00 24.52 189 TYR A N 1
ATOM 1489 C CA . TYR A 1 190 ? 62.594 8.858 15.170 1.00 24.64 189 TYR A CA 1
ATOM 1490 C C . TYR A 1 190 ? 62.076 8.060 13.981 1.00 23.99 189 TYR A C 1
ATOM 1491 O O . TYR A 1 190 ? 60.848 8.011 13.744 1.00 27.94 189 TYR A O 1
ATOM 1500 N N . ARG A 1 191 ? 62.999 7.472 13.222 1.00 22.04 190 ARG A N 1
ATOM 1501 C CA . ARG A 1 191 ? 62.622 6.694 12.072 1.00 23.76 190 ARG A CA 1
ATOM 1502 C C . ARG A 1 191 ? 62.521 5.247 12.368 1.00 22.04 190 ARG A C 1
ATOM 1503 O O . ARG A 1 191 ? 61.883 4.542 11.621 1.00 27.54 190 ARG A O 1
ATOM 1511 N N . GLU A 1 192 ? 63.098 4.808 13.484 1.00 24.72 191 GLU A N 1
ATOM 1512 C CA . GLU A 1 192 ? 62.772 3.458 13.936 1.00 29.94 191 GLU A CA 1
ATOM 1513 C C . GLU A 1 192 ? 62.876 3.306 15.449 1.00 26.51 191 GLU A C 1
ATOM 1514 O O . GLU A 1 192 ? 63.585 4.058 16.083 1.00 27.48 191 GLU A O 1
ATOM 1520 N N . PRO A 1 193 ? 62.164 2.313 16.003 1.00 32.51 192 PRO A N 1
ATOM 1521 C CA . PRO A 1 193 ? 62.097 2.165 17.484 1.00 32.64 192 PRO A CA 1
ATOM 1522 C C . PRO A 1 193 ? 63.460 2.054 18.125 1.00 31.11 192 PRO A C 1
ATOM 1523 O O . PRO A 1 193 ? 63.686 2.562 19.246 1.00 29.84 192 PRO A O 1
ATOM 1527 N N . SER A 1 194 ? 64.415 1.473 17.401 1.00 32.08 193 SER A N 1
ATOM 1528 C CA . SER A 1 194 ? 65.750 1.286 17.965 1.00 32.99 193 SER A CA 1
ATOM 1529 C C . SER A 1 194 ? 66.483 2.587 18.264 1.00 32.72 193 SER A C 1
ATOM 1530 O O . SER A 1 194 ? 67.401 2.612 19.088 1.00 33.10 193 SER A O 1
ATOM 1533 N N . GLN A 1 195 ? 66.091 3.679 17.601 1.00 28.48 194 GLN A N 1
ATOM 1534 C CA . GLN A 1 195 ? 66.701 4.983 17.876 1.00 26.77 194 GLN A CA 1
ATOM 1535 C C . GLN A 1 195 ? 66.234 5.586 19.222 1.00 26.85 194 GLN A C 1
ATOM 1536 O O . GLN A 1 195 ? 66.830 6.544 19.728 1.00 28.18 194 GLN A O 1
ATOM 1542 N N . VAL A 1 196 ? 65.178 5.038 19.818 1.00 28.09 195 VAL A N 1
ATOM 1543 C CA . VAL A 1 196 ? 64.667 5.628 21.046 1.00 29.13 195 VAL A CA 1
ATOM 1544 C C . VAL A 1 196 ? 65.544 5.232 22.257 1.00 31.72 195 VAL A C 1
ATOM 1545 O O . VAL A 1 196 ? 65.643 4.057 22.618 1.00 34.50 195 VAL A O 1
ATOM 1549 N N . THR A 1 197 ? 66.197 6.215 22.850 1.00 31.34 196 THR A N 1
ATOM 1550 C CA . THR A 1 197 ? 67.097 5.932 23.941 1.00 35.05 196 THR A CA 1
ATOM 1551 C C . THR A 1 197 ? 66.654 6.557 25.272 1.00 36.21 196 THR A C 1
ATOM 1552 O O . THR A 1 197 ? 67.087 6.090 26.332 1.00 38.61 196 THR A O 1
ATOM 1556 N N . GLN A 1 198 ? 65.838 7.609 25.254 1.00 31.63 197 GLN A N 1
ATOM 1557 C CA . GLN A 1 198 ? 65.451 8.223 26.520 1.00 31.16 197 GLN A CA 1
ATOM 1558 C C . GLN A 1 198 ? 64.210 7.575 27.125 1.00 29.60 197 GLN A C 1
ATOM 1559 O O . GLN A 1 198 ? 63.624 6.671 26.542 1.00 29.76 197 GLN A O 1
ATOM 1565 N N . LYS A 1 199 ? 63.807 8.046 28.307 1.00 28.53 198 LYS A N 1
ATOM 1566 C CA . LYS A 1 199 ? 62.633 7.490 28.970 1.00 27.57 198 LYS A CA 1
ATOM 1567 C C . LYS A 1 199 ? 61.506 8.512 28.901 1.00 29.12 198 LYS A C 1
ATOM 1568 O O . LYS A 1 199 ? 61.756 9.713 28.892 1.00 32.80 198 LYS A O 1
ATOM 1574 N N . TYR A 1 200 ? 60.257 8.040 28.906 1.00 26.65 199 TYR A N 1
ATOM 1575 C CA . TYR A 1 200 ? 59.120 8.898 28.722 1.00 24.77 199 TYR A CA 1
ATOM 1576 C C . TYR A 1 200 ? 58.129 8.752 29.862 1.00 22.04 199 TYR A C 1
ATOM 1577 O O . TYR A 1 200 ? 58.034 7.695 30.450 1.00 24.75 199 TYR A O 1
ATOM 1586 N N . PHE A 1 201 ? 57.338 9.788 30.094 1.00 21.72 200 PHE A N 1
ATOM 1587 C CA . PHE A 1 201 ? 56.195 9.716 31.011 1.00 21.70 200 PHE A CA 1
ATOM 1588 C C . PHE A 1 201 ? 55.082 8.808 30.508 1.00 21.91 200 PHE A C 1
ATOM 1589 O O . PHE A 1 201 ? 54.437 8.107 31.305 1.00 23.02 200 PHE A O 1
ATOM 1597 N N . ALA A 1 202 ? 54.821 8.832 29.199 1.00 20.18 201 ALA A N 1
ATOM 1598 C CA . ALA A 1 202 ? 53.748 7.995 28.605 1.00 19.40 201 ALA A CA 1
ATOM 1599 C C . ALA A 1 202 ? 54.176 7.611 27.219 1.00 20.87 201 ALA A C 1
ATOM 1600 O O . ALA A 1 202 ? 54.895 8.396 26.552 1.00 22.47 201 ALA A O 1
ATOM 1602 N N . ILE A 1 203 ? 53.814 6.389 26.837 1.00 20.89 202 ILE A N 1
ATOM 1603 C CA . ILE A 1 203 ? 53.980 5.886 25.481 1.00 21.47 202 ILE A CA 1
ATOM 1604 C C . ILE A 1 203 ? 52.593 5.468 24.959 1.00 23.06 202 ILE A C 1
ATOM 1605 O O . ILE A 1 203 ? 51.861 4.724 25.613 1.00 22.87 202 ILE A O 1
ATOM 1610 N N . PHE A 1 204 ? 52.255 5.959 23.773 1.00 20.80 203 PHE A N 1
ATOM 1611 C CA . PHE A 1 204 ? 50.980 5.642 23.118 1.00 21.83 203 PHE A CA 1
ATOM 1612 C C . PHE A 1 204 ? 51.382 4.759 21.921 1.00 26.04 203 PHE A C 1
ATOM 1613 O O . PHE A 1 204 ? 52.186 5.172 21.054 1.00 26.08 203 PHE A O 1
ATOM 1621 N N . ASP A 1 205 ? 50.871 3.553 21.861 1.00 27.52 204 ASP A N 1
ATOM 1622 C CA . ASP A 1 205 ? 51.285 2.582 20.835 1.00 32.34 204 ASP A CA 1
ATOM 1623 C C . ASP A 1 205 ? 50.100 1.860 20.228 1.00 34.77 204 ASP A C 1
ATOM 1624 O O . ASP A 1 205 ? 49.053 1.685 20.853 1.00 36.44 204 ASP A O 1
ATOM 1629 N N . ALA A 1 213 ? 54.785 -4.818 27.613 1.00 48.62 212 ALA A N 1
ATOM 1630 C CA . ALA A 1 213 ? 55.940 -5.084 28.469 1.00 48.80 212 ALA A CA 1
ATOM 1631 C C . ALA A 1 213 ? 57.276 -4.703 27.838 1.00 49.04 212 ALA A C 1
ATOM 1632 O O . ALA A 1 213 ? 58.220 -4.320 28.538 1.00 49.46 212 ALA A O 1
ATOM 1634 N N . ALA A 1 214 ? 57.363 -4.827 26.519 1.00 47.79 213 ALA A N 1
ATOM 1635 C CA . ALA A 1 214 ? 58.527 -4.370 25.760 1.00 47.09 213 ALA A CA 1
ATOM 1636 C C . ALA A 1 214 ? 58.812 -2.873 25.924 1.00 46.19 213 ALA A C 1
ATOM 1637 O O . ALA A 1 214 ? 59.940 -2.437 25.724 1.00 47.10 213 ALA A O 1
ATOM 1639 N N . LEU A 1 215 ? 57.792 -2.086 26.275 1.00 43.11 214 LEU A N 1
ATOM 1640 C CA . LEU A 1 215 ? 57.921 -0.631 26.330 1.00 38.85 214 LEU A CA 1
ATOM 1641 C C . LEU A 1 215 ? 58.426 -0.128 27.677 1.00 36.78 214 LEU A C 1
ATOM 1642 O O . LEU A 1 215 ? 58.905 1.000 27.793 1.00 34.09 214 LEU A O 1
ATOM 1647 N N . VAL A 1 216 ? 58.322 -0.979 28.684 1.00 38.30 215 VAL A N 1
ATOM 1648 C CA . VAL A 1 216 ? 58.680 -0.628 30.063 1.00 37.84 215 VAL A CA 1
ATOM 1649 C C . VAL A 1 216 ? 60.073 -0.011 30.244 1.00 35.78 215 VAL A C 1
ATOM 1650 O O . VAL A 1 216 ? 60.241 0.962 30.975 1.00 34.35 215 VAL A O 1
ATOM 1654 N N . PRO A 1 217 ? 61.095 -0.569 29.593 1.00 35.64 216 PRO A N 1
ATOM 1655 C CA . PRO A 1 217 ? 62.395 0.068 29.700 1.00 33.48 216 PRO A CA 1
ATOM 1656 C C . PRO A 1 217 ? 62.466 1.511 29.218 1.00 30.65 216 PRO A C 1
ATOM 1657 O O . PRO A 1 217 ? 63.375 2.244 29.613 1.00 31.65 216 PRO A O 1
ATOM 1661 N N . SER A 1 218 ? 61.500 1.936 28.413 1.00 29.74 217 SER A N 1
ATOM 1662 C CA . SER A 1 218 ? 61.469 3.308 27.947 1.00 27.91 217 SER A CA 1
ATOM 1663 C C . SER A 1 218 ? 60.569 4.233 28.774 1.00 29.09 217 SER A C 1
ATOM 1664 O O . SER A 1 218 ? 60.342 5.373 28.387 1.00 25.94 217 SER A O 1
ATOM 1667 N N . LEU A 1 219 ? 60.048 3.722 29.891 1.00 27.16 218 LEU A N 1
ATOM 1668 C CA . LEU A 1 219 ? 59.123 4.480 30.771 1.00 28.57 218 LEU A CA 1
ATOM 1669 C C . LEU A 1 219 ? 59.759 4.922 32.082 1.00 28.22 218 LEU A C 1
ATOM 1670 O O . LEU A 1 219 ? 60.478 4.150 32.761 1.00 28.04 218 LEU A O 1
ATOM 1675 N N . LYS A 1 220 ? 59.489 6.164 32.461 1.00 25.11 219 LYS A N 1
ATOM 1676 C CA . LYS A 1 220 ? 59.708 6.622 33.801 1.00 27.67 219 LYS A CA 1
ATOM 1677 C C . LYS A 1 220 ? 58.914 5.746 34.790 1.00 25.90 219 LYS A C 1
ATOM 1678 O O . LYS A 1 220 ? 57.860 5.175 34.449 1.00 25.18 219 LYS A O 1
ATOM 1684 N N . ALA A 1 221 ? 59.449 5.592 36.008 1.00 25.55 220 ALA A N 1
ATOM 1685 C CA . ALA A 1 221 ? 58.738 4.810 37.017 1.00 27.89 220 ALA A CA 1
ATOM 1686 C C . ALA A 1 221 ? 57.377 5.457 37.192 1.00 27.03 220 ALA A C 1
ATOM 1687 O O . ALA A 1 221 ? 57.228 6.691 37.132 1.00 28.95 220 ALA A O 1
ATOM 1689 N N . ASN A 1 222 ? 56.378 4.629 37.361 1.00 27.79 221 ASN A N 1
ATOM 1690 C CA A ASN A 1 222 ? 55.008 5.083 37.510 0.70 30.82 221 ASN A CA 1
ATOM 1691 C CA B ASN A 1 222 ? 55.001 5.128 37.541 0.30 28.82 221 ASN A CA 1
ATOM 1692 C C . ASN A 1 222 ? 54.442 5.851 36.306 1.00 28.03 221 ASN A C 1
ATOM 1693 O O . ASN A 1 222 ? 53.498 6.614 36.427 1.00 27.12 221 ASN A O 1
ATOM 1702 N N . GLY A 1 223 ? 55.021 5.604 35.128 1.00 23.98 222 GLY A N 1
ATOM 1703 C CA . GLY A 1 223 ? 54.523 6.123 33.873 1.00 23.74 222 GLY A CA 1
ATOM 1704 C C . GLY A 1 223 ? 53.295 5.351 33.355 1.00 22.72 222 GLY A C 1
ATOM 1705 O O . GLY A 1 223 ? 52.672 4.590 34.088 1.00 19.57 222 GLY A O 1
ATOM 1706 N N . HIS A 1 224 ? 52.972 5.579 32.082 1.00 22.20 223 HIS A N 1
ATOM 1707 C CA . HIS A 1 224 ? 51.722 5.131 31.450 1.00 20.15 223 HIS A CA 1
ATOM 1708 C C . HIS A 1 224 ? 51.979 4.529 30.089 1.00 21.30 223 HIS A C 1
AT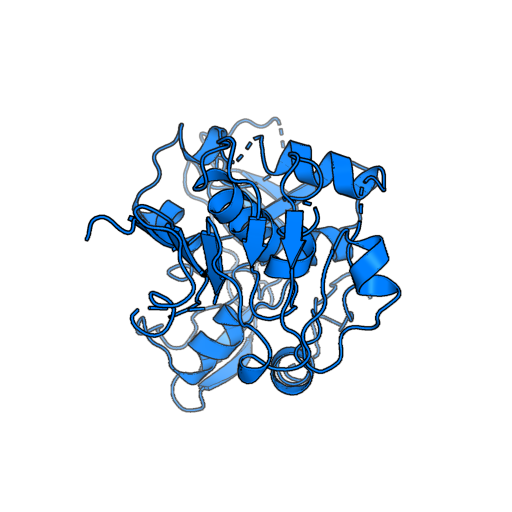OM 1709 O O . HIS A 1 224 ? 52.738 5.088 29.307 1.00 23.79 223 HIS A O 1
ATOM 1716 N N . ILE A 1 225 ? 51.305 3.419 29.818 1.00 19.97 224 ILE A N 1
ATOM 1717 C CA . ILE A 1 225 ? 51.289 2.795 28.480 1.00 21.32 224 ILE A CA 1
ATOM 1718 C C . ILE A 1 225 ? 49.848 2.865 28.052 1.00 20.39 224 ILE A C 1
ATOM 1719 O O . ILE A 1 225 ? 48.958 2.406 28.805 1.00 20.31 224 ILE A O 1
ATOM 1724 N N . ILE A 1 226 ? 49.615 3.407 26.857 1.00 20.19 225 ILE A N 1
ATOM 1725 C CA . ILE A 1 226 ? 48.275 3.552 26.299 1.00 22.20 225 ILE A CA 1
ATOM 1726 C C . ILE A 1 226 ? 48.262 2.743 25.007 1.00 24.73 225 ILE A C 1
ATOM 1727 O O . ILE A 1 226 ? 49.041 3.024 24.054 1.00 25.57 225 ILE A O 1
ATOM 1732 N N . CYS A 1 227 ? 47.433 1.717 24.997 1.00 24.74 226 CYS A N 1
ATOM 1733 C CA . CYS A 1 227 ? 47.354 0.795 23.874 1.00 25.73 226 CYS A CA 1
ATOM 1734 C C . CYS A 1 227 ? 46.112 1.119 23.105 1.00 28.33 226 CYS A C 1
ATOM 1735 O O . CYS A 1 227 ? 44.982 1.075 23.662 1.00 28.33 226 CYS A O 1
ATOM 1738 N N . ILE A 1 228 ? 46.348 1.496 21.846 1.00 32.57 227 ILE A N 1
ATOM 1739 C CA . ILE A 1 228 ? 45.316 1.878 20.903 1.00 33.65 227 ILE A CA 1
ATOM 1740 C C . ILE A 1 228 ? 45.383 0.791 19.825 1.00 37.78 227 ILE A C 1
ATOM 1741 O O . ILE A 1 228 ? 46.327 0.752 19.017 1.00 35.71 227 ILE A O 1
ATOM 1746 N N . GLN A 1 229 ? 44.451 -0.138 19.902 1.00 38.20 228 GLN A N 1
ATOM 1747 C CA . GLN A 1 229 ? 44.424 -1.285 18.985 1.00 45.53 228 GLN A CA 1
ATOM 1748 C C . GLN A 1 229 ? 43.008 -1.595 18.585 1.00 46.30 228 GLN A C 1
ATOM 1749 O O . GLN A 1 229 ? 42.066 -1.293 19.328 1.00 46.13 228 GLN A O 1
ATOM 1755 N N . ASP A 1 230 ? 42.865 -2.287 17.459 1.00 48.79 229 ASP A N 1
ATOM 1756 C CA . ASP A 1 230 ? 41.555 -2.818 17.061 1.00 52.43 229 ASP A CA 1
ATOM 1757 C C . ASP A 1 230 ? 41.309 -4.190 17.671 1.00 57.58 229 ASP A C 1
ATOM 1758 O O . ASP A 1 230 ? 40.155 -4.555 17.907 1.00 61.28 229 ASP A O 1
ATOM 1763 N N . ARG A 1 231 ? 42.394 -4.923 17.928 1.00 60.22 230 ARG A N 1
ATOM 1764 C CA . ARG A 1 231 ? 42.353 -6.184 18.675 1.00 62.65 230 ARG A CA 1
ATOM 1765 C C . ARG A 1 231 ? 41.588 -6.030 19.988 1.00 62.34 230 ARG A C 1
ATOM 1766 O O . ARG A 1 231 ? 41.277 -7.023 20.648 1.00 64.83 230 ARG A O 1
ATOM 1768 N N . ARG A 1 242 ? 53.228 -3.536 37.879 1.00 46.66 241 ARG A N 1
ATOM 1769 C CA . ARG A 1 242 ? 51.914 -2.889 37.827 1.00 47.06 241 ARG A CA 1
ATOM 1770 C C . ARG A 1 242 ? 51.833 -1.473 38.447 1.00 45.24 241 ARG A C 1
ATOM 1771 O O . ARG A 1 242 ? 50.725 -0.927 38.562 1.00 46.49 241 ARG A O 1
ATOM 1773 N N . THR A 1 243 ? 52.968 -0.877 38.834 1.00 40.93 242 THR A N 1
ATOM 1774 C CA . THR A 1 243 ? 52.976 0.575 39.113 1.00 36.61 242 THR A CA 1
ATOM 1775 C C . THR A 1 243 ? 53.135 1.385 37.805 1.00 31.63 242 THR A C 1
ATOM 1776 O O . THR A 1 243 ? 53.085 2.611 37.813 1.00 29.04 242 THR A O 1
ATOM 1780 N N . ILE A 1 244 ? 53.310 0.707 36.676 1.00 28.13 243 ILE A N 1
ATOM 1781 C CA . ILE A 1 244 ? 53.070 1.347 35.375 1.00 28.24 243 ILE A CA 1
ATOM 1782 C C . ILE A 1 244 ? 51.587 1.224 35.116 1.00 26.54 243 ILE A C 1
ATOM 1783 O O . ILE A 1 244 ? 51.011 0.174 35.260 1.00 28.09 243 ILE A O 1
ATOM 1788 N N . SER A 1 245 ? 50.944 2.318 34.734 1.00 20.99 244 SER A N 1
ATOM 1789 C CA . SER A 1 245 ? 49.520 2.279 34.490 1.00 20.69 244 SER A CA 1
ATOM 1790 C C . SER A 1 245 ? 49.319 1.881 33.030 1.00 23.46 244 SER A C 1
ATOM 1791 O O . SER A 1 245 ? 49.892 2.494 32.122 1.00 23.62 244 SER A O 1
ATOM 1794 N N . TYR A 1 246 ? 48.542 0.843 32.822 1.00 21.48 245 TYR A N 1
ATOM 1795 C CA . TYR A 1 246 ? 48.196 0.385 31.496 1.00 22.39 245 TYR A CA 1
ATOM 1796 C C . TYR A 1 246 ? 46.783 0.807 31.160 1.00 23.04 245 TYR A C 1
ATOM 1797 O O . TYR A 1 246 ? 45.853 0.607 31.950 1.00 26.42 245 TYR A O 1
ATOM 1806 N N . HIS A 1 247 ? 46.621 1.437 29.998 1.00 20.98 246 HIS A N 1
ATOM 1807 C CA . HIS A 1 247 ? 45.312 1.907 29.569 1.00 19.28 246 HIS A CA 1
ATOM 1808 C C . HIS A 1 247 ? 44.963 1.277 28.212 1.00 21.17 246 HIS A C 1
ATOM 1809 O O . HIS A 1 247 ? 45.816 1.269 27.323 1.00 25.63 246 HIS A O 1
ATOM 1816 N N . GLU A 1 248 ? 43.745 0.807 28.057 1.00 23.46 247 GLU A N 1
ATOM 1817 C CA . GLU A 1 248 ? 43.333 0.227 26.796 1.00 25.73 247 GLU A CA 1
ATOM 1818 C C . GLU A 1 248 ? 42.207 1.054 26.246 1.00 25.59 247 GLU A C 1
ATOM 1819 O O . GLU A 1 248 ? 41.210 1.233 26.908 1.00 29.52 247 GLU A O 1
ATOM 1825 N N . ILE A 1 249 ? 42.362 1.556 25.040 1.00 24.75 248 ILE A N 1
ATOM 1826 C CA . ILE A 1 249 ? 41.330 2.393 24.447 1.00 23.70 248 ILE A CA 1
ATOM 1827 C C . ILE A 1 249 ? 40.537 1.515 23.499 1.00 26.77 248 ILE A C 1
ATOM 1828 O O . ILE A 1 249 ? 41.133 0.832 22.636 1.00 28.26 248 ILE A O 1
ATOM 1833 N N . ALA A 1 250 ? 39.240 1.535 23.681 1.00 25.67 249 ALA A N 1
ATOM 1834 C CA . ALA A 1 250 ? 38.314 0.701 22.837 1.00 27.23 249 ALA A CA 1
ATOM 1835 C C . ALA A 1 250 ? 37.042 1.482 22.734 1.00 24.57 249 ALA A C 1
ATOM 1836 O O . ALA A 1 250 ? 36.092 1.328 23.540 1.00 25.15 249 ALA A O 1
ATOM 1838 N N . LEU A 1 251 ? 37.056 2.382 21.766 1.00 27.70 250 LEU A N 1
ATOM 1839 C CA . LEU A 1 251 ? 35.953 3.291 21.580 1.00 26.61 250 LEU A CA 1
ATOM 1840 C C . LEU A 1 251 ? 34.622 2.531 21.491 1.00 29.03 250 LEU A C 1
ATOM 1841 O O . LEU A 1 251 ? 33.629 2.891 22.125 1.00 27.53 250 LEU A O 1
ATOM 1846 N N . GLY A 1 252 ? 34.623 1.437 20.745 1.00 30.44 251 GLY A N 1
ATOM 1847 C CA . GLY A 1 252 ? 33.360 0.698 20.475 1.00 31.01 251 GLY A CA 1
ATOM 1848 C C . GLY A 1 252 ? 32.758 0.087 21.715 1.00 30.41 251 GLY A C 1
ATOM 1849 O O . GLY A 1 252 ? 31.542 -0.069 21.765 1.00 30.86 251 GLY A O 1
ATOM 1850 N N . ALA A 1 253 ? 33.594 -0.207 22.718 1.00 29.91 252 ALA A N 1
ATOM 1851 C CA . ALA A 1 253 ? 33.123 -0.692 24.035 1.00 31.17 252 ALA A CA 1
ATOM 1852 C C . ALA A 1 253 ? 32.152 0.249 24.766 1.00 30.00 252 ALA A C 1
ATOM 1853 O O . ALA A 1 253 ? 31.371 -0.191 25.602 1.00 30.82 252 ALA A O 1
ATOM 1855 N N . LEU A 1 254 ? 32.163 1.551 24.481 1.00 27.33 253 LEU A N 1
ATOM 1856 C CA . LEU A 1 254 ? 31.181 2.425 25.096 1.00 25.78 253 LEU A CA 1
ATOM 1857 C C . LEU A 1 254 ? 29.755 2.039 24.696 1.00 24.08 253 LEU A C 1
ATOM 1858 O O . LEU A 1 254 ? 28.784 2.356 25.388 1.00 25.85 253 LEU A O 1
ATOM 1863 N N . HIS A 1 255 ? 29.607 1.366 23.558 1.00 23.31 254 HIS A N 1
ATOM 1864 C CA . HIS A 1 255 ? 28.267 0.930 23.157 1.00 25.10 254 HIS A CA 1
ATOM 1865 C C . HIS A 1 255 ? 27.743 -0.075 24.141 1.00 28.82 254 HIS A C 1
ATOM 1866 O O . HIS A 1 255 ? 26.576 -0.036 24.431 1.00 27.88 254 HIS A O 1
ATOM 1873 N N . ASP A 1 256 ? 28.622 -0.930 24.650 1.00 29.28 255 ASP A N 1
ATOM 1874 C CA . ASP A 1 256 ? 28.248 -1.947 25.643 1.00 33.32 255 ASP A CA 1
ATOM 1875 C C . ASP A 1 256 ? 28.183 -1.385 27.064 1.00 33.81 255 ASP A C 1
ATOM 1876 O O . ASP A 1 256 ? 27.319 -1.778 27.836 1.00 39.76 255 ASP A O 1
ATOM 1881 N N . PHE A 1 257 ? 29.093 -0.480 27.404 1.00 31.89 256 PHE A N 1
ATOM 1882 C CA . PHE A 1 257 ? 29.307 -0.089 28.812 1.00 35.62 256 PHE A CA 1
ATOM 1883 C C . PHE A 1 257 ? 28.905 1.335 29.192 1.00 35.87 256 PHE A C 1
ATOM 1884 O O . PHE A 1 257 ? 28.720 1.644 30.374 1.00 36.03 256 PHE A O 1
ATOM 1892 N N . GLY A 1 258 ? 28.698 2.182 28.199 1.00 29.02 257 GLY A N 1
ATOM 1893 C CA . GLY A 1 258 ? 28.403 3.571 28.429 1.00 26.31 257 GLY A CA 1
ATOM 1894 C C . GLY A 1 258 ? 26.963 3.770 28.834 1.00 26.99 257 GLY A C 1
ATOM 1895 O O . GLY A 1 258 ? 26.060 3.239 28.196 1.00 26.98 257 GLY A O 1
ATOM 1896 N N . ASP A 1 259 ? 26.737 4.561 29.864 1.00 24.78 258 ASP A N 1
ATOM 1897 C CA . ASP A 1 259 ? 25.366 4.913 30.161 1.00 25.76 258 ASP A CA 1
ATOM 1898 C C . ASP A 1 259 ? 25.030 6.188 29.406 1.00 25.45 258 ASP A C 1
ATOM 1899 O O . ASP A 1 259 ? 25.870 6.700 28.655 1.00 25.21 258 ASP A O 1
ATOM 1904 N N . ARG A 1 260 ? 23.822 6.697 29.577 1.00 27.77 259 ARG A N 1
ATOM 1905 C CA . ARG A 1 260 ? 23.383 7.849 28.779 1.00 28.66 259 ARG A CA 1
ATOM 1906 C C . ARG A 1 260 ? 24.256 9.068 29.020 1.00 27.61 259 ARG A C 1
ATOM 1907 O O . ARG A 1 260 ? 24.636 9.796 28.077 1.00 26.27 259 ARG A O 1
ATOM 1912 N N . GLN A 1 261 ? 24.678 9.266 30.261 1.00 23.65 260 GLN A N 1
ATOM 1913 C CA A GLN A 1 261 ? 25.546 10.411 30.588 0.50 23.58 260 GLN A CA 1
ATOM 1914 C CA B GLN A 1 261 ? 25.524 10.404 30.597 0.50 23.55 260 GLN A CA 1
ATOM 1915 C C . GLN A 1 261 ? 26.922 10.260 29.965 1.00 24.79 260 GLN A C 1
ATOM 1916 O O . GLN A 1 261 ? 27.493 11.226 29.505 1.00 24.79 260 GLN A O 1
ATOM 1927 N N . ASP A 1 262 ? 27.451 9.044 29.947 1.00 23.47 261 ASP A N 1
ATOM 1928 C CA . ASP A 1 262 ? 28.754 8.781 29.356 1.00 21.09 261 ASP A CA 1
ATOM 1929 C C . ASP A 1 262 ? 28.726 9.197 27.878 1.00 21.94 261 ASP A C 1
ATOM 1930 O O . ASP A 1 262 ? 29.671 9.800 27.383 1.00 22.25 261 ASP A O 1
ATOM 1935 N N . TRP A 1 263 ? 27.634 8.810 27.196 1.00 23.98 262 TRP A N 1
ATOM 1936 C CA . TRP A 1 263 ? 27.425 9.181 25.779 1.00 23.09 262 TRP A CA 1
ATOM 1937 C C . TRP A 1 263 ? 27.241 10.657 25.595 1.00 21.46 262 TRP A C 1
ATOM 1938 O O . TRP A 1 263 ? 27.882 11.214 24.737 1.00 23.68 262 TRP A O 1
ATOM 1949 N N . GLN A 1 264 ? 26.397 11.310 26.359 1.00 23.97 263 GLN A N 1
ATOM 1950 C CA . GLN A 1 264 ? 26.210 12.746 26.256 1.00 24.13 263 GLN A CA 1
ATOM 1951 C C . GLN A 1 264 ? 27.515 13.506 26.370 1.00 27.32 263 GLN A C 1
ATOM 1952 O O . GLN A 1 264 ? 27.779 14.378 25.558 1.00 25.08 263 GLN A O 1
ATOM 1958 N N . ILE A 1 265 ? 28.373 13.099 27.301 1.00 26.15 264 ILE A N 1
ATOM 1959 C CA . ILE A 1 265 ? 29.606 13.805 27.571 1.00 25.59 264 ILE A CA 1
ATOM 1960 C C . ILE A 1 265 ? 30.534 13.651 26.348 1.00 21.88 264 ILE A C 1
ATOM 1961 O O . ILE A 1 265 ? 31.132 14.610 25.856 1.00 24.26 264 ILE A O 1
ATOM 1966 N N . LEU A 1 266 ? 30.618 12.433 25.874 1.00 21.36 265 LEU A N 1
ATOM 1967 C CA . LEU A 1 266 ? 31.507 12.161 24.731 1.00 20.39 265 LEU A CA 1
ATOM 1968 C C . LEU A 1 266 ? 31.020 12.866 23.470 1.00 19.88 265 LEU A C 1
ATOM 1969 O O . LEU A 1 266 ? 31.850 13.425 22.719 1.00 23.79 265 LEU A O 1
ATOM 1982 N N . GLN A 1 268 ? 29.194 15.533 23.195 1.00 24.02 267 GLN A N 1
ATOM 1983 C CA . GLN A 1 268 ? 29.397 16.973 23.325 1.00 23.49 267 GLN A CA 1
ATOM 1984 C C . GLN A 1 268 ? 30.872 17.349 23.083 1.00 21.29 267 GLN A C 1
ATOM 1985 O O . GLN A 1 268 ? 31.178 18.365 22.410 1.00 23.23 267 GLN A O 1
ATOM 1991 N N . GLN A 1 269 ? 31.800 16.520 23.572 1.00 22.89 268 GLN A N 1
ATOM 1992 C CA A GLN A 1 269 ? 33.224 16.753 23.333 0.50 23.03 268 GLN A CA 1
ATOM 1993 C CA B GLN A 1 269 ? 33.234 16.741 23.336 0.50 23.44 268 GLN A CA 1
ATOM 1994 C C . GLN A 1 269 ? 33.573 16.534 21.873 1.00 24.76 268 GLN A C 1
ATOM 1995 O O . GLN A 1 269 ? 34.314 17.298 21.302 1.00 22.50 268 GLN A O 1
ATOM 2006 N N . GLY A 1 270 ? 32.992 15.507 21.286 1.00 23.15 269 GLY A N 1
ATOM 2007 C CA . GLY A 1 270 ? 33.191 15.275 19.842 1.00 23.12 269 GLY A CA 1
ATOM 2008 C C . GLY A 1 270 ? 32.698 16.466 19.011 1.00 20.53 269 GLY A C 1
ATOM 2009 O O . GLY A 1 270 ? 33.410 16.916 18.089 1.00 20.51 269 GLY A O 1
ATOM 2010 N N . GLU A 1 271 ? 31.532 17.004 19.335 1.00 19.46 270 GLU A N 1
ATOM 2011 C CA . GLU A 1 271 ? 30.978 18.208 18.658 1.00 19.35 270 GLU A CA 1
ATOM 2012 C C . GLU A 1 271 ? 31.942 19.374 18.774 1.00 20.65 270 GLU A C 1
ATOM 2013 O O . GLU A 1 271 ? 32.144 20.116 17.810 1.00 23.16 270 GLU A O 1
ATOM 2019 N N . ALA A 1 272 ? 32.531 19.553 19.969 1.00 21.71 271 ALA A N 1
ATOM 2020 C CA . ALA A 1 272 ? 33.469 20.622 20.169 1.00 22.79 271 ALA A CA 1
ATOM 2021 C C . ALA A 1 272 ? 34.677 20.420 19.311 1.00 21.72 271 ALA A C 1
ATOM 2022 O O . ALA A 1 272 ? 35.199 21.376 18.713 1.00 22.22 271 ALA A O 1
ATOM 2024 N N . LEU A 1 273 ? 35.141 19.182 19.222 1.00 21.16 272 LEU A N 1
ATOM 2025 C CA . LEU A 1 273 ? 36.290 18.909 18.400 1.00 20.62 272 LEU A CA 1
ATOM 2026 C C . LEU A 1 273 ? 36.007 19.076 16.894 1.00 20.57 272 LEU A C 1
ATOM 2027 O O . LEU A 1 273 ? 36.842 19.564 16.130 1.00 21.07 272 LEU A O 1
ATOM 2032 N N . LEU A 1 274 ? 34.848 18.619 16.445 1.00 22.76 273 LEU A N 1
ATOM 2033 C CA . LEU A 1 274 ? 34.431 18.877 15.044 1.00 22.90 273 LEU A CA 1
ATOM 2034 C C . LEU A 1 274 ? 34.449 20.372 14.721 1.00 21.90 273 LEU A C 1
ATOM 2035 O O . LEU A 1 274 ? 34.848 20.770 13.602 1.00 22.68 273 LEU A O 1
ATOM 2040 N N . THR A 1 275 ? 33.998 21.191 15.679 1.00 21.20 274 THR A N 1
ATOM 2041 C CA . THR A 1 275 ? 33.986 22.672 15.508 1.00 20.84 274 THR A CA 1
ATOM 2042 C C . THR A 1 275 ? 35.408 23.179 15.308 1.00 23.10 274 THR A C 1
ATOM 2043 O O . THR A 1 275 ? 35.641 23.935 14.377 1.00 23.26 274 THR A O 1
ATOM 2047 N N . LEU A 1 276 ? 36.351 22.736 16.140 1.00 23.46 275 LEU A N 1
ATOM 2048 C CA . LEU A 1 276 ? 37.768 23.086 15.949 1.00 24.14 275 LEU A CA 1
ATOM 2049 C C . LEU A 1 276 ? 38.300 22.697 14.592 1.00 22.64 275 LEU A C 1
ATOM 2050 O O . LEU A 1 276 ? 38.963 23.457 13.927 1.00 25.41 275 LEU A O 1
ATOM 2055 N N . ILE A 1 277 ? 37.954 21.507 14.122 1.00 19.80 276 ILE A N 1
ATOM 2056 C CA . ILE A 1 277 ? 38.363 21.080 12.802 1.00 20.40 276 ILE A CA 1
ATOM 2057 C C . ILE A 1 277 ? 37.720 21.950 11.709 1.00 20.92 276 ILE A C 1
ATOM 2058 O O . ILE A 1 277 ? 38.425 22.350 10.789 1.00 23.49 276 ILE A O 1
ATOM 2063 N N . ALA A 1 278 ? 36.422 22.250 11.827 1.00 21.32 277 ALA A N 1
ATOM 2064 C CA . ALA A 1 278 ? 35.737 23.063 10.799 1.00 22.56 277 ALA A CA 1
ATOM 2065 C C . ALA A 1 278 ? 36.292 24.486 10.745 1.00 25.38 277 ALA A C 1
ATOM 2066 O O . ALA A 1 278 ? 36.291 25.114 9.671 1.00 27.52 277 ALA A O 1
ATOM 2068 N N 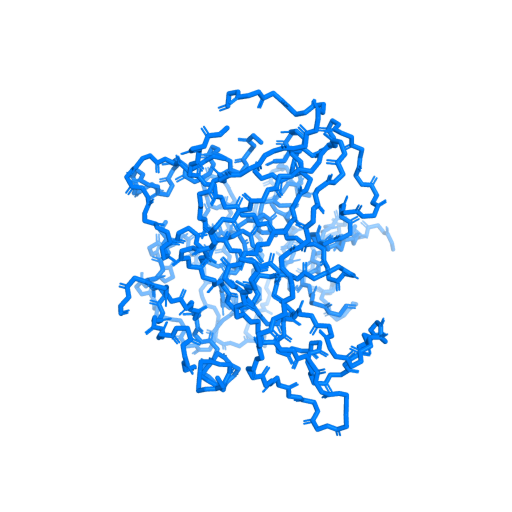. GLN A 1 279 ? 36.780 24.980 11.866 1.00 24.80 278 GLN A N 1
ATOM 2069 C CA . GLN A 1 279 ? 37.403 26.286 12.000 1.00 24.31 278 GLN A CA 1
ATOM 2070 C C . GLN A 1 279 ? 38.880 26.294 11.574 1.00 23.52 278 GLN A C 1
ATOM 2071 O O . GLN A 1 279 ? 39.504 27.341 11.595 1.00 28.16 278 GLN A O 1
ATOM 2077 N N . GLY A 1 280 ? 39.452 25.147 11.239 1.00 24.94 279 GLY A N 1
ATOM 2078 C CA . GLY A 1 280 ? 40.842 25.053 10.791 1.00 25.56 279 GLY A CA 1
ATOM 2079 C C . GLY A 1 280 ? 41.856 24.992 11.900 1.00 29.76 279 GLY A C 1
ATOM 2080 O O . GLY A 1 280 ? 43.047 25.198 11.674 1.00 31.50 279 GLY A O 1
ATOM 2081 N N . LYS A 1 281 ? 41.417 24.710 13.115 1.00 28.59 280 LYS A N 1
ATOM 2082 C CA . LYS A 1 281 ? 42.294 24.788 14.271 1.00 27.74 280 LYS A CA 1
ATOM 2083 C C . LYS A 1 281 ? 42.977 23.456 14.586 1.00 30.09 280 LYS A C 1
ATOM 2084 O O . LYS A 1 281 ? 43.904 23.370 15.380 1.00 31.06 280 LYS A O 1
ATOM 2098 N N . GLU A 1 283 ? 44.106 19.966 12.262 1.00 34.57 282 GLU A N 1
ATOM 2099 C CA . GLU A 1 283 ? 44.216 19.610 10.855 1.00 35.60 282 GLU A CA 1
ATOM 2100 C C . GLU A 1 283 ? 44.151 18.124 10.613 1.00 34.50 282 GLU A C 1
ATOM 2101 O O . GLU A 1 283 ? 44.614 17.339 11.437 1.00 30.36 282 GLU A O 1
ATOM 2107 N N . ILE A 1 284 ? 43.596 17.746 9.453 1.00 36.29 283 ILE A N 1
ATOM 2108 C CA A ILE A 1 284 ? 43.610 16.365 8.988 0.50 33.92 283 ILE A CA 1
ATOM 2109 C CA B ILE A 1 284 ? 43.647 16.355 8.983 0.50 34.27 283 ILE A CA 1
ATOM 2110 C C . ILE A 1 284 ? 43.946 16.357 7.488 1.00 31.81 283 ILE A C 1
ATOM 2111 O O . ILE A 1 284 ? 43.554 17.258 6.792 1.00 29.97 283 ILE A O 1
ATOM 2120 N N . ALA A 1 285 ? 44.625 15.329 7.004 1.00 35.07 284 ALA A N 1
ATOM 2121 C CA . ALA A 1 285 ? 44.755 15.150 5.524 1.00 36.30 284 ALA A CA 1
ATOM 2122 C C . ALA A 1 285 ? 43.380 14.778 4.955 1.00 29.75 284 ALA A C 1
ATOM 2123 O O . ALA A 1 285 ? 42.569 14.120 5.596 1.00 29.23 284 ALA A O 1
ATOM 2125 N N . ALA A 1 286 ? 43.055 15.325 3.782 1.00 31.02 285 ALA A N 1
ATOM 2126 C CA . ALA A 1 286 ? 41.812 15.072 3.089 1.00 32.31 285 ALA A CA 1
ATOM 2127 C C . ALA A 1 286 ? 41.653 13.581 2.870 1.00 30.22 285 ALA A C 1
ATOM 2128 O O . ALA A 1 286 ? 42.608 12.977 2.482 1.00 25.49 285 ALA A O 1
ATOM 2130 N N . PRO A 1 287 ? 40.464 12.996 3.117 1.00 25.52 286 PRO A N 1
ATOM 2131 C CA . PRO A 1 287 ? 40.381 11.552 2.820 1.00 26.92 286 PRO A CA 1
ATOM 2132 C C . PRO A 1 287 ? 40.372 11.294 1.302 1.00 25.56 286 PRO A C 1
ATOM 2133 O O . PRO A 1 287 ? 39.930 12.157 0.540 1.00 26.68 286 PRO A O 1
ATOM 2137 N N . ASP A 1 288 ? 40.781 10.096 0.902 1.00 24.88 287 ASP A N 1
ATOM 2138 C CA . ASP A 1 288 ? 40.576 9.625 -0.479 1.00 25.96 287 ASP A CA 1
ATOM 2139 C C . ASP A 1 288 ? 39.139 9.180 -0.602 1.00 25.94 287 ASP A C 1
ATOM 2140 O O . ASP A 1 288 ? 38.677 8.423 0.252 1.00 26.36 287 ASP A O 1
ATOM 2145 N N . ILE A 1 289 ? 38.466 9.657 -1.626 1.00 23.30 288 ILE A N 1
ATOM 2146 C CA . ILE A 1 289 ? 37.015 9.573 -1.751 1.00 20.23 288 ILE A CA 1
ATOM 2147 C C . ILE A 1 289 ? 36.660 8.658 -2.936 1.00 25.49 288 ILE A C 1
ATOM 2148 O O . ILE A 1 289 ? 37.151 8.842 -4.052 1.00 22.71 288 ILE A O 1
ATOM 2153 N N . PHE A 1 290 ? 35.900 7.619 -2.652 1.00 21.07 289 PHE A N 1
ATOM 2154 C CA . PHE A 1 290 ? 35.351 6.694 -3.631 1.00 18.48 289 PHE A CA 1
ATOM 2155 C C . PHE A 1 290 ? 33.835 6.858 -3.649 1.00 20.15 289 PHE A C 1
ATOM 2156 O O . PHE A 1 290 ? 33.173 7.233 -2.633 1.00 22.98 289 PHE A O 1
ATOM 2164 N N . ARG A 1 291 ? 33.258 6.510 -4.791 1.00 19.13 290 ARG A N 1
ATOM 2165 C CA . ARG A 1 291 ? 31.804 6.349 -4.866 1.00 19.60 290 ARG A CA 1
ATOM 2166 C C . ARG A 1 291 ? 31.334 5.110 -4.104 1.00 21.23 290 ARG A C 1
ATOM 2167 O O . ARG A 1 291 ? 32.010 4.107 -4.016 1.00 21.38 290 ARG A O 1
ATOM 2175 N N . PHE A 1 292 ? 30.145 5.238 -3.527 1.00 20.07 291 PHE A N 1
ATOM 2176 C CA . PHE A 1 292 ? 29.461 4.158 -2.793 1.00 20.93 291 PHE A CA 1
ATOM 2177 C C . PHE A 1 292 ? 29.441 2.854 -3.573 1.00 19.80 291 PHE A C 1
ATOM 2178 O O . PHE A 1 292 ? 29.710 1.782 -3.028 1.00 21.71 291 PHE A O 1
ATOM 2186 N N . GLU A 1 293 ? 29.220 2.966 -4.895 1.00 21.43 292 GLU A N 1
ATOM 2187 C CA . GLU A 1 293 ? 29.213 1.818 -5.780 1.00 23.64 292 GLU A CA 1
ATOM 2188 C C . GLU A 1 293 ? 30.536 1.072 -5.858 1.00 24.95 292 GLU A C 1
ATOM 2189 O O . GLU A 1 293 ? 30.546 -0.113 -6.194 1.00 23.97 292 GLU A O 1
ATOM 2195 N N . GLN A 1 294 ? 31.650 1.760 -5.543 1.00 21.75 293 GLN A N 1
ATOM 2196 C CA . GLN A 1 294 ? 32.958 1.201 -5.639 1.00 21.46 293 GLN A CA 1
ATOM 2197 C C . GLN A 1 294 ? 33.526 0.836 -4.300 1.00 21.42 293 GLN A C 1
ATOM 2198 O O . GLN A 1 294 ? 34.740 0.834 -4.047 1.00 19.39 293 GLN A O 1
ATOM 2212 N N . ILE A 1 296 ? 34.126 -2.096 -3.052 1.00 20.92 295 ILE A N 1
ATOM 2213 C CA . ILE A 1 296 ? 35.140 -3.146 -3.019 1.00 20.84 295 ILE A CA 1
ATOM 2214 C C . ILE A 1 296 ? 36.560 -2.565 -3.288 1.00 21.76 295 ILE A C 1
ATOM 2215 O O . ILE A 1 296 ? 37.504 -2.814 -2.534 1.00 23.29 295 ILE A O 1
ATOM 2220 N N . GLU A 1 297 ? 36.605 -1.688 -4.272 1.00 21.56 296 GLU A N 1
ATOM 2221 C CA . GLU A 1 297 ? 37.864 -0.985 -4.616 1.00 23.14 296 GLU A CA 1
ATOM 2222 C C . GLU A 1 297 ? 38.264 -0.085 -3.448 1.00 22.16 296 GLU A C 1
ATOM 2223 O O . GLU A 1 297 ? 39.444 0.042 -3.107 1.00 21.88 296 GLU A O 1
ATOM 2229 N N . ALA A 1 298 ? 37.302 0.561 -2.794 1.00 20.11 297 ALA A N 1
ATOM 2230 C CA . ALA A 1 298 ? 37.631 1.415 -1.643 1.00 22.31 297 ALA A CA 1
ATOM 2231 C C . ALA A 1 298 ? 38.202 0.634 -0.459 1.00 22.52 297 ALA A C 1
ATOM 2232 O O . ALA A 1 298 ? 39.144 1.088 0.232 1.00 21.60 297 ALA A O 1
ATOM 2234 N N . LEU A 1 299 ? 37.594 -0.520 -0.160 1.00 19.96 298 LEU A N 1
ATOM 2235 C CA . LEU A 1 299 ? 38.046 -1.387 0.933 1.00 19.69 298 LEU A CA 1
ATOM 2236 C C . LEU A 1 299 ? 39.470 -1.865 0.599 1.00 19.98 298 LEU A C 1
ATOM 2237 O O . LEU A 1 299 ? 40.353 -1.839 1.487 1.00 23.91 298 LEU A O 1
ATOM 2242 N N . ASP A 1 300 ? 39.711 -2.260 -0.634 1.00 25.42 299 ASP A N 1
ATOM 2243 C CA A ASP A 1 300 ? 41.079 -2.644 -1.017 0.50 26.85 299 ASP A CA 1
ATOM 2244 C CA B ASP A 1 300 ? 41.066 -2.639 -1.049 0.50 26.56 299 ASP A CA 1
ATOM 2245 C C . ASP A 1 300 ? 42.071 -1.497 -0.855 1.00 27.51 299 ASP A C 1
ATOM 2246 O O . ASP A 1 300 ? 43.173 -1.692 -0.322 1.00 29.98 299 ASP A O 1
ATOM 2255 N N . HIS A 1 301 ? 41.711 -0.313 -1.310 1.00 27.67 300 HIS A N 1
ATOM 2256 C CA . HIS A 1 301 ? 42.533 0.864 -1.181 1.00 27.21 300 HIS A CA 1
ATOM 2257 C C . HIS A 1 301 ? 42.866 1.195 0.265 1.00 29.15 300 HIS A C 1
ATOM 2258 O O . HIS A 1 301 ? 44.020 1.457 0.634 1.00 28.70 300 HIS A O 1
ATOM 2265 N N . SER A 1 302 ? 41.866 1.151 1.130 1.00 23.24 301 SER A N 1
ATOM 2266 C CA . SER A 1 302 ? 42.096 1.489 2.524 1.00 24.67 301 SER A CA 1
ATOM 2267 C C . SER A 1 302 ? 43.100 0.553 3.154 1.00 28.70 301 SER A C 1
ATOM 2268 O O . SER A 1 302 ? 44.046 0.984 3.861 1.00 30.10 301 SER A O 1
ATOM 2271 N N . GLU A 1 303 ? 42.893 -0.723 2.929 1.00 27.64 302 GLU A N 1
ATOM 2272 C CA . GLU A 1 303 ? 43.701 -1.689 3.577 1.00 31.20 302 GLU A CA 1
ATOM 2273 C C . GLU A 1 303 ? 45.127 -1.695 2.987 1.00 33.06 302 GLU A C 1
ATOM 2274 O O . GLU A 1 303 ? 46.125 -1.734 3.726 1.00 33.91 302 GLU A O 1
ATOM 2280 N N . GLN A 1 304 ? 45.236 -1.612 1.678 1.00 31.26 303 GLN A N 1
ATOM 2281 C CA . GLN A 1 304 ? 46.581 -1.682 1.065 1.00 35.23 303 GLN A CA 1
ATOM 2282 C C . GLN A 1 304 ? 47.385 -0.409 1.241 1.00 37.36 303 GLN A C 1
ATOM 2283 O O . GLN A 1 304 ? 48.595 -0.456 1.502 1.00 39.27 303 GLN A O 1
ATOM 2289 N N . THR A 1 305 ? 46.752 0.732 1.084 1.00 35.06 304 THR A N 1
ATOM 2290 C CA . THR A 1 305 ? 47.467 2.001 1.100 1.00 33.61 304 THR A CA 1
ATOM 2291 C C . THR A 1 305 ? 47.609 2.584 2.489 1.00 36.65 304 THR A C 1
ATOM 2292 O O . THR A 1 305 ? 48.421 3.487 2.676 1.00 34.88 304 THR A O 1
ATOM 2296 N N . LYS A 1 306 ? 46.817 2.057 3.424 1.00 35.94 305 LYS A N 1
ATOM 2297 C CA . LYS A 1 306 ? 46.612 2.658 4.758 1.00 37.19 305 LYS A CA 1
ATOM 2298 C C . LYS A 1 306 ? 46.229 4.137 4.765 1.00 35.05 305 LYS A C 1
ATOM 2299 O O . LYS A 1 306 ? 46.342 4.770 5.809 1.00 38.31 305 LYS A O 1
ATOM 2305 N N . LEU A 1 307 ? 45.824 4.711 3.635 1.00 28.72 306 LEU A N 1
ATOM 2306 C CA . LEU A 1 307 ? 45.381 6.062 3.579 1.00 30.92 306 LEU A CA 1
ATOM 2307 C C . LEU A 1 307 ? 43.908 6.072 3.982 1.00 28.55 306 LEU A C 1
ATOM 2308 O O . LEU A 1 307 ? 43.131 5.103 3.682 1.00 26.44 306 LEU A O 1
ATOM 2313 N N . LYS A 1 308 ? 43.544 7.114 4.704 1.00 27.47 307 LYS A N 1
ATOM 2314 C CA . LYS A 1 308 ? 42.156 7.255 5.156 1.00 25.74 307 LYS A CA 1
ATOM 2315 C C . LYS A 1 308 ? 41.275 7.379 3.939 1.00 23.63 307 LYS A C 1
ATOM 2316 O O . LYS A 1 308 ? 41.503 8.260 3.061 1.00 25.22 307 LYS A O 1
ATOM 2322 N N . THR A 1 309 ? 40.237 6.530 3.908 1.00 22.66 308 THR A N 1
ATOM 2323 C CA . THR A 1 309 ? 39.360 6.377 2.811 1.00 20.97 308 THR A CA 1
ATOM 2324 C C . THR A 1 309 ? 37.902 6.549 3.256 1.00 18.64 308 THR A C 1
ATOM 2325 O O . THR A 1 309 ? 37.538 6.126 4.343 1.00 20.35 308 THR A O 1
ATOM 2329 N N . VAL A 1 310 ? 37.150 7.235 2.411 1.00 18.55 309 VAL A N 1
ATOM 2330 C CA A VAL A 1 310 ? 35.735 7.451 2.670 0.50 17.63 309 VAL A CA 1
ATOM 2331 C CA B VAL A 1 310 ? 35.748 7.495 2.666 0.50 19.03 309 VAL A CA 1
ATOM 2332 C C . VAL A 1 310 ? 34.947 7.229 1.390 1.00 19.01 309 VAL A C 1
ATOM 2333 O O . VAL A 1 310 ? 35.488 7.328 0.271 1.00 21.63 309 VAL A O 1
ATOM 2340 N N . LEU A 1 311 ? 33.671 6.840 1.530 1.00 16.97 310 LEU A N 1
ATOM 2341 C CA . LEU A 1 311 ? 32.782 6.739 0.377 1.00 19.17 310 LEU A CA 1
ATOM 2342 C C . LEU A 1 311 ? 31.847 7.923 0.377 1.00 22.57 310 LEU A C 1
ATOM 2343 O O . LEU A 1 311 ? 31.396 8.351 1.439 1.00 21.50 310 LEU A O 1
ATOM 2348 N N . THR A 1 312 ? 31.469 8.407 -0.809 1.00 19.72 311 THR A N 1
ATOM 2349 C CA . THR A 1 312 ? 30.501 9.470 -0.887 1.00 21.97 311 THR A CA 1
ATOM 2350 C C . THR A 1 312 ? 29.322 8.933 -1.630 1.00 21.51 311 THR A C 1
ATOM 2351 O O . THR A 1 312 ? 29.422 8.061 -2.544 1.00 22.22 311 THR A O 1
ATOM 2355 N N . LEU A 1 313 ? 28.149 9.429 -1.230 1.00 21.68 312 LEU A N 1
ATOM 2356 C CA . LEU A 1 313 ? 26.969 9.191 -2.006 1.00 22.58 312 LEU A CA 1
ATOM 2357 C C . LEU A 1 313 ? 26.602 10.365 -2.915 1.00 27.42 312 LEU A C 1
ATOM 2358 O O . LEU A 1 313 ? 25.609 10.288 -3.646 1.00 28.17 312 LEU A O 1
ATOM 2363 N N . ASN A 1 314 ? 27.391 11.446 -2.867 1.00 23.86 313 ASN A N 1
ATOM 2364 C CA . ASN A 1 314 ? 27.073 12.660 -3.634 1.00 27.01 313 ASN A CA 1
ATOM 2365 C C . ASN A 1 314 ? 28.053 12.698 -4.769 1.00 34.82 313 ASN A C 1
ATOM 2366 O O . ASN A 1 314 ? 28.734 13.656 -4.950 1.00 45.12 313 ASN A O 1
ATOM 2371 N N . GLU A 1 315 ? 28.061 11.630 -5.559 1.00 47.53 314 GLU A N 1
ATOM 2372 C CA . GLU A 1 315 ? 28.699 11.630 -6.895 1.00 53.27 314 GLU A CA 1
ATOM 2373 C C . GLU A 1 315 ? 27.885 10.717 -7.854 1.00 55.16 314 GLU A C 1
ATOM 2374 O O . GLU A 1 315 ? 26.914 10.078 -7.431 1.00 56.67 314 GLU A O 1
#

InterPro domains:
  IPR011032 GroES-like superfamily [SSF50129] (12-149)
  IPR013154 Alcohol dehydrogenase-like, N-terminal [PF08240] (28-113)
  IPR020843 Enoylreductase domain [SM00829] (12-310)
  IPR036291 NAD(P)-binding domain superfamily [SSF51735] (115-265)
  IPR052585 Lipid raft-associated zinc-type alcohol dehydrogenase [PTHR43482] (18-312)

Foldseek 3Di:
DWWWAFWADPVVLGTDIDIGDDDDAAAQKWKFQFFKAWDDPLQSVCSVVVPVVDDTGAGAGFKTWGFTAGHHNNDDPCGGATKIFGAARRHRHDLIRMDMDGNLTMHADPQQDRQNRRLDDVLPLLLVVLLVVADDDPFQEEEEEDDASNVLNNLCSQVVPHAYAYEDQDDDPVSCVVSPHDHYHNHPVPQDAAGQEYEHVVCVVRHDQQHEYEYEDSPVSHPYHYGDPNCCVVVPDSVSSNVSVVVNVVSVCVSVVVDDPRAAEAASVQSVQSVCCVVVVGTYMYGPPD

Organism: Shewanella oneidensis (strain ATCC 700550 / JCM 31522 / CIP 106686 / LMG 19005 / NCIMB 14063 / MR-1) (NCBI:txid211586)

Sequence (290 aa):
EQHQQVWAYQTKTHSVTLNSSVDIPALAADDILVQNQAIGINPVDWKFIKANPINNWSNGHVPGVDGAGVIVKVGAKVDSKLLGRRRVAYHTSLKRHGSFAEFTVLLNTDRVTLPDNLSFERAAALPCPLLTAWQAFEKIIPLTKQREVLIIVGFGAVNNLLTTQLNNNAGYVVDLVSASLSQQALAAKRGVRHHLYREPSQVTQKYFAIFDAALVPSLKANNGHIICIQDRRTISYHEIALGALHDFGDRQQDWQILQQQGEALLTLIAQGKEIIAAPDIFRFEQIEALDDHSEQTKLKTVVLTLNE

B-factor: mean 28.97, std 9.74, range [12.14, 81.64]

Nearest PDB structures (foldseek):
  3goh-assembly1_A  TM=1.003E+00  e=2.823E-62  Shewanella oneidensis MR-1
  8b27-assembly1_B  TM=7.972E-01  e=6.533E-18  Catharanthus roseus
  6k3g-assembly1_B  TM=7.918E-01  e=3.667E-17  Catharanthus roseus
  1zsy-assembly1_A  TM=7.902E-01  e=6.533E-18  Homo sapiens
  5z0c-assembly1_A-2  TM=7.648E-01  e=3.448E-17  Persicaria minor